Protein AF-A0A350QUH1-F1 (afdb_monomer)

Secondary structure (DSSP, 8-state):
-EEEEEEE-TT--HHHHHHHHHHHHHHHHHHHT--SSSP--------PPP--------S------HHHHHHHHHHHHHHHHHHHHHHHHHHHHHHHHHHHHHHHHHHHHHHHHHHHHHTT-EEEEEEEEEEE-TTS-EEEEEEEETTEEEEEEEB-TTSPBPSS-EEETTEEEEEEE-TTS-EEEEEEEETTEEE--

Structure (mmCIF, N/CA/C/O backbone):
data_AF-A0A350QUH1-F1
#
_entry.id   AF-A0A350QUH1-F1
#
loop_
_atom_site.group_PDB
_atom_site.id
_atom_site.type_symbol
_atom_site.label_atom_id
_atom_site.label_alt_id
_atom_site.label_comp_id
_atom_site.label_asym_id
_atom_site.label_entity_id
_atom_site.label_seq_id
_atom_site.pdbx_PDB_ins_code
_atom_site.Cartn_x
_atom_site.Cartn_y
_atom_site.Cartn_z
_atom_site.occupancy
_atom_site.B_iso_or_equiv
_atom_site.auth_seq_id
_atom_site.auth_comp_id
_atom_site.auth_asym_id
_atom_site.auth_atom_id
_atom_site.pdbx_PDB_model_num
ATOM 1 N N . MET A 1 1 ? 0.033 3.658 -8.299 1.00 79.31 1 MET A N 1
ATOM 2 C CA . MET A 1 1 ? -1.019 3.033 -7.476 1.00 79.31 1 MET A CA 1
ATOM 3 C C . MET A 1 1 ? -1.588 4.132 -6.614 1.00 79.31 1 MET A C 1
ATOM 5 O O .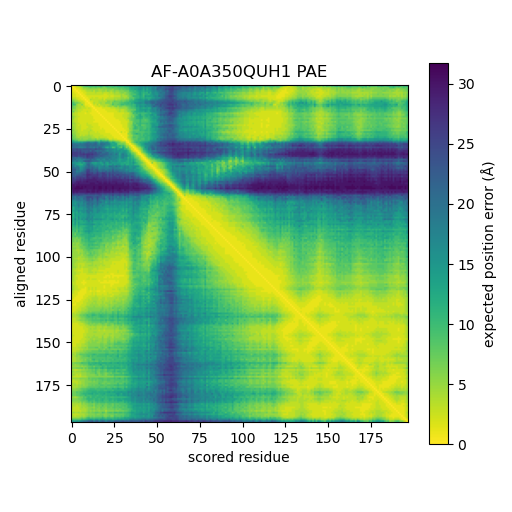 MET A 1 1 ? -0.818 4.806 -5.944 1.00 79.31 1 MET A O 1
ATOM 9 N N . GLU A 1 2 ? -2.887 4.371 -6.707 1.00 91.00 2 GLU A N 1
ATOM 10 C CA . GLU A 1 2 ? -3.578 5.376 -5.898 1.00 91.00 2 GLU A CA 1
ATOM 11 C C . GLU A 1 2 ? -4.434 4.647 -4.867 1.00 91.00 2 GLU A C 1
ATOM 13 O O . GLU A 1 2 ? -5.134 3.694 -5.216 1.00 91.00 2 GLU A O 1
ATOM 18 N N . THR A 1 3 ? -4.365 5.072 -3.607 1.00 91.00 3 THR A N 1
ATOM 19 C CA . THR A 1 3 ? -5.125 4.468 -2.510 1.00 91.00 3 THR A CA 1
ATOM 20 C C . THR A 1 3 ? -5.948 5.542 -1.819 1.00 91.00 3 THR A C 1
ATOM 22 O O . THR A 1 3 ? -5.416 6.556 -1.380 1.00 91.00 3 THR A O 1
ATOM 25 N N . GLU A 1 4 ? -7.245 5.294 -1.705 1.00 93.00 4 GLU A N 1
ATOM 26 C CA . GLU A 1 4 ? -8.201 6.122 -0.983 1.00 93.00 4 GLU A CA 1
ATOM 27 C C . GLU A 1 4 ? -8.672 5.344 0.251 1.00 93.00 4 GLU A C 1
ATOM 29 O O . GLU A 1 4 ? -9.122 4.199 0.145 1.00 93.00 4 GLU A O 1
ATOM 34 N N . ILE A 1 5 ? -8.561 5.951 1.432 1.00 89.75 5 ILE A N 1
ATOM 35 C CA . ILE A 1 5 ? -9.052 5.380 2.689 1.00 89.75 5 ILE A CA 1
ATOM 36 C C . ILE A 1 5 ? -10.246 6.206 3.146 1.00 89.75 5 ILE A C 1
ATOM 38 O O . ILE A 1 5 ? -10.178 7.428 3.226 1.00 89.75 5 ILE A O 1
ATOM 42 N N . THR A 1 6 ? -11.335 5.520 3.464 1.00 91.62 6 THR A N 1
ATOM 43 C CA . THR A 1 6 ? -12.563 6.125 3.980 1.00 91.62 6 THR A CA 1
ATOM 44 C C . THR A 1 6 ? -13.003 5.390 5.234 1.00 91.62 6 THR A C 1
ATOM 46 O O . THR A 1 6 ? -12.816 4.178 5.348 1.00 91.62 6 THR A O 1
ATOM 49 N N . TRP A 1 7 ? -13.595 6.122 6.170 1.00 92.75 7 TRP A N 1
ATOM 50 C CA . TRP A 1 7 ? -14.211 5.571 7.369 1.00 92.75 7 TRP A CA 1
ATOM 51 C C . TRP A 1 7 ? -15.703 5.854 7.330 1.00 92.75 7 TRP A C 1
ATOM 53 O O . TRP A 1 7 ? -16.130 6.930 6.917 1.00 92.75 7 TRP A O 1
ATOM 63 N N . SER A 1 8 ? -16.501 4.872 7.730 1.00 92.19 8 SER A N 1
ATOM 64 C CA . SER A 1 8 ? -17.958 4.994 7.733 1.00 92.19 8 SER A CA 1
ATOM 65 C C . SER A 1 8 ? -18.563 4.257 8.916 1.00 92.19 8 SER A C 1
ATOM 67 O O . SER A 1 8 ? -18.014 3.252 9.369 1.00 92.19 8 SER A O 1
ATOM 69 N N . LYS A 1 9 ? -19.686 4.768 9.412 1.00 92.06 9 LYS A N 1
ATOM 70 C CA . LYS A 1 9 ? -20.461 4.188 10.504 1.00 92.06 9 LYS A CA 1
ATOM 71 C C . LYS A 1 9 ? -21.931 4.516 10.258 1.00 92.06 9 LYS A C 1
ATOM 73 O O . LYS A 1 9 ? -22.270 5.662 9.969 1.00 92.06 9 LYS A O 1
ATOM 78 N N . GLU A 1 10 ? -22.787 3.501 10.290 1.00 90.75 10 GLU A N 1
ATOM 79 C CA . GLU A 1 10 ? -24.199 3.644 9.930 1.00 90.75 10 GLU A CA 1
ATOM 80 C C . GLU A 1 10 ? -24.926 4.588 10.896 1.00 90.75 10 GLU A C 1
ATOM 82 O O . GLU A 1 10 ? -24.866 4.403 12.108 1.00 90.75 10 GLU A O 1
ATOM 87 N N . GLY A 1 11 ? -25.600 5.607 10.354 1.00 89.44 11 GLY A N 1
ATOM 88 C CA . GLY A 1 11 ? -26.332 6.603 11.143 1.00 89.44 11 GLY A CA 1
ATOM 89 C C . GLY A 1 11 ? -25.477 7.719 11.757 1.00 89.44 11 GLY A C 1
ATOM 90 O O . GLY A 1 11 ? -26.016 8.515 12.519 1.00 89.44 11 GLY A O 1
ATOM 91 N N . PHE A 1 12 ? -24.182 7.809 11.432 1.00 89.94 12 PHE A N 1
ATOM 92 C CA . PHE A 1 12 ? -23.280 8.844 11.955 1.00 89.94 12 PHE A CA 1
ATOM 93 C C . PHE A 1 12 ? -22.864 9.837 10.874 1.00 89.94 12 PHE A C 1
ATOM 95 O O . PHE A 1 12 ? -22.739 9.504 9.693 1.00 89.94 12 PHE A O 1
ATOM 102 N N . SER A 1 13 ? -22.648 11.079 11.295 1.00 88.44 13 SER A N 1
ATOM 103 C CA . SER A 1 13 ? -22.231 12.169 10.422 1.00 88.44 13 SER A CA 1
ATOM 104 C C . SER A 1 13 ? -20.710 12.236 10.273 1.00 88.44 13 SER A C 1
ATOM 106 O O . SER A 1 13 ? -19.940 11.643 11.030 1.00 88.44 13 SER A O 1
ATOM 108 N N . GLN A 1 14 ? -20.258 13.043 9.313 1.00 85.75 14 GLN A N 1
ATOM 109 C CA . GLN A 1 14 ? -18.843 13.377 9.174 1.00 85.75 14 GLN A CA 1
ATOM 110 C C . GLN A 1 14 ? -18.306 14.164 10.386 1.00 85.75 14 GLN A C 1
ATOM 112 O O . GLN A 1 14 ? -17.126 14.065 10.707 1.00 85.75 14 GLN A O 1
ATOM 117 N N . GLN A 1 15 ? -19.161 14.911 11.093 1.00 89.81 15 GLN A N 1
ATOM 118 C CA . GLN A 1 15 ? -18.760 15.619 12.310 1.00 89.81 15 GLN A CA 1
ATOM 119 C C . GLN A 1 15 ? -18.460 14.645 13.455 1.00 89.81 15 GLN A C 1
ATOM 121 O O . GLN A 1 15 ? -17.481 14.830 14.175 1.00 89.81 15 GLN A O 1
ATOM 126 N N . ASP A 1 16 ? -19.262 13.586 13.586 1.00 90.00 16 ASP A N 1
ATOM 127 C CA . ASP A 1 16 ? -19.037 12.540 14.589 1.00 90.00 16 ASP A CA 1
ATOM 128 C C . ASP A 1 16 ? -17.715 11.812 14.334 1.00 90.00 16 ASP A C 1
ATOM 130 O O . ASP A 1 16 ? -16.962 11.554 15.272 1.00 90.00 16 ASP A O 1
ATOM 134 N N . TYR A 1 17 ? -17.390 11.568 13.057 1.00 89.69 17 TYR A N 1
ATOM 135 C CA . TYR A 1 17 ? -16.086 11.034 12.662 1.00 89.69 17 TYR A CA 1
ATOM 136 C C . TYR A 1 17 ? -14.941 11.925 13.142 1.00 89.69 17 TYR A C 1
ATOM 138 O O . TYR A 1 17 ? -13.999 11.426 13.747 1.00 89.69 17 TYR A O 1
ATOM 146 N N . TYR A 1 18 ? -15.009 13.238 12.902 1.00 91.31 18 TYR A N 1
ATOM 147 C CA . TYR A 1 18 ? -13.935 14.148 13.307 1.00 91.31 18 TYR A CA 1
ATOM 148 C C . TYR A 1 18 ? -13.764 14.233 14.827 1.00 91.31 18 TYR A C 1
ATOM 150 O O . TYR A 1 18 ? -12.633 14.352 15.299 1.00 91.31 18 TYR A O 1
ATOM 158 N N . ASN A 1 19 ? -14.853 14.136 15.592 1.00 90.94 19 ASN A N 1
ATOM 159 C CA . ASN A 1 19 ? -14.789 14.108 17.052 1.00 90.94 19 ASN A CA 1
ATOM 160 C C . ASN A 1 19 ? -14.094 12.832 17.555 1.00 90.94 19 ASN A C 1
ATOM 162 O O . ASN A 1 19 ? -13.142 12.922 18.331 1.00 90.94 19 ASN A O 1
ATOM 166 N N . ASP A 1 20 ? -14.512 11.660 17.065 1.00 91.88 20 ASP A N 1
ATOM 167 C CA . ASP A 1 20 ? -13.881 10.381 17.416 1.00 91.88 20 ASP A CA 1
ATOM 168 C C . ASP A 1 20 ? -12.423 10.315 16.926 1.00 91.88 20 ASP A C 1
ATOM 170 O O . ASP A 1 20 ? -11.561 9.794 17.630 1.00 91.88 20 ASP A O 1
ATOM 174 N N . LEU A 1 21 ? -12.116 10.879 15.751 1.00 90.56 21 LEU A N 1
ATOM 175 C CA . LEU A 1 21 ? -10.755 10.956 15.216 1.00 90.56 21 LEU A CA 1
ATOM 176 C C . LEU A 1 21 ? -9.849 11.810 16.106 1.00 90.56 21 LEU A C 1
ATOM 178 O O . LEU A 1 21 ? -8.707 11.436 16.345 1.00 90.56 21 LEU A O 1
ATOM 182 N N . LEU A 1 22 ? -10.345 12.931 16.634 1.00 91.00 22 LEU A N 1
ATOM 183 C CA . LEU A 1 22 ? -9.573 13.767 17.553 1.00 91.00 22 LEU A CA 1
ATOM 184 C C . LEU A 1 22 ? -9.223 13.018 18.849 1.00 91.00 22 LEU A C 1
ATOM 186 O O . LEU A 1 22 ? -8.123 13.180 19.376 1.00 91.00 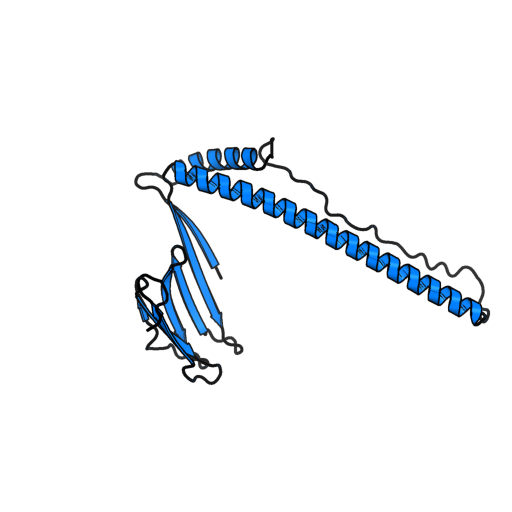22 LEU A O 1
ATOM 190 N N . GLU A 1 23 ? -10.149 12.216 19.377 1.00 91.50 23 GLU A N 1
ATOM 191 C CA . GLU A 1 23 ? -9.883 11.346 20.530 1.00 91.50 23 GLU A CA 1
ATOM 192 C C . GLU A 1 23 ? -8.893 10.229 20.177 1.00 91.50 23 GLU A C 1
ATOM 194 O O . GLU A 1 23 ? -7.961 9.972 20.940 1.00 91.50 23 GLU A O 1
ATOM 199 N N . ALA A 1 24 ? -9.046 9.625 18.997 1.00 90.00 24 ALA A N 1
ATOM 200 C CA . ALA A 1 24 ? -8.156 8.589 18.491 1.00 90.00 24 ALA A CA 1
ATOM 201 C C . ALA A 1 24 ? -6.716 9.098 18.321 1.00 90.00 24 ALA A C 1
ATOM 203 O O . ALA A 1 24 ? -5.782 8.405 18.707 1.00 90.00 24 ALA A O 1
ATOM 204 N N . GLU A 1 25 ? -6.524 10.312 17.796 1.00 88.88 25 GLU A N 1
ATOM 205 C CA . GLU A 1 25 ? -5.206 10.947 17.631 1.00 88.88 25 GLU A CA 1
ATOM 206 C C . GLU A 1 25 ? -4.514 11.193 18.977 1.00 88.88 25 GLU A C 1
ATOM 208 O O . GLU A 1 25 ? -3.320 10.925 19.119 1.00 88.88 25 GLU A O 1
ATOM 213 N N . LYS A 1 26 ? -5.264 11.641 19.996 1.00 87.94 26 LYS A N 1
ATOM 214 C CA . LYS A 1 26 ? -4.731 11.787 21.362 1.00 87.94 26 LYS A CA 1
ATOM 215 C C . LYS A 1 26 ? -4.287 10.438 21.921 1.00 87.94 26 LYS A C 1
ATOM 217 O O . LYS A 1 26 ? -3.164 10.320 22.401 1.00 87.94 26 LYS A O 1
ATOM 222 N N . HIS A 1 27 ? -5.135 9.418 21.797 1.00 88.12 27 HIS A N 1
ATOM 223 C CA . HIS A 1 27 ? -4.806 8.060 22.223 1.00 88.12 27 HIS A CA 1
ATOM 224 C C . HIS A 1 27 ? -3.593 7.494 21.465 1.00 88.12 27 HIS A C 1
ATOM 226 O O . HIS A 1 27 ? -2.702 6.892 22.060 1.00 88.12 27 HIS A O 1
ATOM 232 N N . GLY A 1 28 ? -3.520 7.726 20.153 1.00 86.12 28 GLY A N 1
ATOM 233 C CA . GLY A 1 28 ? -2.400 7.311 19.319 1.00 86.12 28 GLY A CA 1
ATOM 234 C C . GLY A 1 28 ? -1.079 7.935 19.763 1.00 86.12 28 GLY A C 1
ATOM 235 O O . GLY A 1 28 ? -0.081 7.222 19.858 1.00 86.12 28 GLY A O 1
ATOM 236 N N . ALA A 1 29 ? -1.072 9.232 20.081 1.00 83.00 29 ALA A N 1
ATOM 237 C CA . ALA A 1 29 ? 0.108 9.926 20.600 1.00 83.00 29 ALA A CA 1
ATOM 238 C C . ALA A 1 29 ? 0.558 9.374 21.967 1.00 83.00 29 ALA A C 1
ATOM 240 O O . ALA A 1 29 ? 1.751 9.158 22.190 1.00 83.00 29 ALA A O 1
ATOM 241 N N . GLU A 1 30 ? -0.385 9.060 22.863 1.00 85.31 30 GLU A N 1
ATOM 242 C CA . GLU A 1 30 ? -0.086 8.408 24.146 1.00 85.31 30 GLU A CA 1
ATOM 243 C C . GLU A 1 30 ? 0.587 7.039 23.944 1.00 85.31 30 GLU A C 1
ATOM 245 O O . GLU A 1 30 ? 1.628 6.766 24.543 1.00 85.31 30 GLU A O 1
ATOM 250 N N . VAL A 1 31 ? 0.048 6.199 23.051 1.00 84.50 31 VAL A N 1
ATOM 251 C CA . VAL A 1 31 ? 0.611 4.872 22.722 1.00 84.50 31 VAL A CA 1
ATOM 252 C C . VAL A 1 31 ? 1.981 4.979 22.040 1.00 84.50 31 VAL A C 1
ATOM 254 O O . VAL A 1 31 ? 2.864 4.141 22.251 1.00 84.50 31 VAL A O 1
ATOM 257 N N . ALA A 1 32 ? 2.187 6.025 21.243 1.00 81.50 32 ALA A N 1
ATOM 258 C CA . ALA A 1 32 ? 3.461 6.332 20.605 1.00 81.50 32 ALA A CA 1
ATOM 259 C C . ALA A 1 32 ? 4.550 6.783 21.603 1.00 81.50 32 ALA A C 1
ATOM 261 O O . ALA A 1 32 ? 5.734 6.770 21.259 1.00 81.50 32 ALA A O 1
ATOM 262 N N . GLY A 1 33 ? 4.182 7.106 22.850 1.00 75.00 33 GLY A N 1
ATOM 263 C CA . GLY A 1 33 ? 5.094 7.637 23.869 1.00 75.00 33 GLY A CA 1
ATOM 264 C C . GLY A 1 33 ? 5.349 9.139 23.722 1.00 75.00 33 GLY A C 1
ATOM 265 O O . GLY A 1 33 ? 6.323 9.664 24.263 1.00 75.00 33 GLY A O 1
ATOM 266 N N . GLU A 1 34 ? 4.487 9.842 22.993 1.00 68.50 34 GLU A N 1
ATOM 267 C CA . GLU A 1 34 ? 4.596 11.267 22.719 1.00 68.50 34 GLU A CA 1
ATOM 268 C C . GLU A 1 34 ? 3.736 12.037 23.729 1.00 68.50 34 GLU A C 1
ATOM 270 O O . GLU A 1 34 ? 2.605 12.430 23.463 1.00 68.50 34 GLU A O 1
ATOM 275 N N . LEU A 1 35 ? 4.286 12.240 24.931 1.00 53.81 35 LEU A N 1
ATOM 276 C CA . LEU A 1 35 ? 3.584 12.799 26.102 1.00 53.81 35 LEU A CA 1
ATOM 277 C C . LEU A 1 35 ? 3.012 14.225 25.916 1.00 53.81 35 LEU A C 1
ATOM 279 O O . LEU A 1 35 ? 2.323 14.726 26.802 1.00 53.81 35 LEU A O 1
ATOM 283 N N . VAL A 1 36 ? 3.296 14.898 24.796 1.00 56.25 36 VAL A N 1
ATOM 284 C CA . VAL A 1 36 ? 2.777 16.232 24.460 1.00 56.25 36 VAL A CA 1
ATOM 285 C C . VAL A 1 36 ? 2.220 16.201 23.040 1.00 56.25 36 VAL A C 1
ATOM 287 O O . VAL A 1 36 ? 2.973 15.991 22.093 1.00 56.25 36 VAL A O 1
ATOM 290 N N . TYR A 1 37 ? 0.916 16.455 22.895 1.00 49.19 37 TYR A N 1
ATOM 291 C CA . TYR A 1 37 ? 0.257 16.606 21.597 1.00 49.19 37 TYR A CA 1
ATOM 292 C C . TYR A 1 37 ? 0.186 18.094 21.183 1.00 49.19 37 TYR A C 1
ATOM 294 O O . TYR A 1 37 ? -0.244 18.921 21.994 1.00 49.19 37 TYR A O 1
ATOM 302 N N . PRO A 1 38 ? 0.546 18.458 19.936 1.00 48.09 38 PRO A N 1
ATOM 303 C CA . PRO A 1 38 ? 1.055 17.577 18.890 1.00 48.09 38 PRO A CA 1
ATOM 304 C C . PRO A 1 38 ? 2.504 17.127 19.161 1.00 48.09 38 PRO A C 1
ATOM 306 O O . PRO A 1 38 ? 3.300 17.900 19.709 1.00 48.09 38 PRO A O 1
ATOM 309 N N . PRO A 1 39 ? 2.850 15.898 18.756 1.00 54.22 39 PRO A N 1
ATOM 310 C CA . PRO A 1 39 ? 4.148 15.304 19.024 1.00 54.22 39 PRO A CA 1
ATOM 311 C C . PRO A 1 39 ? 5.306 16.016 18.325 1.00 54.22 39 PRO A C 1
ATOM 313 O O . PRO A 1 39 ? 5.193 16.486 17.192 1.00 54.22 39 PRO A O 1
ATOM 316 N N . ARG A 1 40 ? 6.466 16.060 18.989 1.00 46.88 40 ARG A N 1
ATOM 317 C CA . ARG A 1 40 ? 7.744 16.446 18.372 1.00 46.88 40 ARG A CA 1
ATOM 318 C C . ARG A 1 40 ? 8.785 15.344 18.546 1.00 46.88 40 ARG A C 1
ATOM 320 O O . ARG A 1 40 ? 9.504 15.353 19.545 1.00 46.88 40 ARG A O 1
ATOM 327 N N . PRO A 1 41 ? 8.986 14.479 17.547 1.00 51.53 41 PRO A N 1
ATOM 328 C CA . PRO A 1 41 ? 10.222 13.736 17.421 1.00 51.53 41 PRO A CA 1
ATOM 329 C C . PRO A 1 41 ? 11.207 14.562 16.582 1.00 51.53 41 PRO A C 1
ATOM 331 O O . PRO A 1 41 ? 11.279 14.434 15.356 1.00 51.53 41 PRO A O 1
ATOM 334 N N . ILE A 1 42 ? 11.996 15.424 17.232 1.00 56.91 42 ILE A N 1
ATOM 335 C CA . ILE A 1 42 ? 13.221 15.947 16.609 1.00 56.91 42 ILE A CA 1
ATOM 336 C C . ILE A 1 42 ? 14.365 15.024 17.029 1.00 56.91 42 ILE A C 1
ATOM 338 O O . ILE A 1 42 ? 15.167 15.362 17.892 1.00 56.91 42 ILE A O 1
ATOM 342 N N . LEU A 1 43 ? 14.425 13.832 16.432 1.00 56.41 43 LEU A N 1
ATOM 343 C CA . LEU A 1 43 ? 15.711 13.152 16.297 1.00 56.41 43 LEU A CA 1
ATOM 344 C C . LEU A 1 43 ? 16.451 13.885 15.173 1.00 56.41 43 LEU A C 1
ATOM 346 O O . LEU A 1 43 ? 15.983 13.818 14.032 1.00 56.41 43 LEU A O 1
ATOM 350 N N . PRO A 1 44 ? 17.502 14.666 15.470 1.00 60.19 44 PRO A N 1
ATOM 351 C CA . PRO A 1 44 ? 18.169 15.450 14.443 1.00 60.19 44 PRO A CA 1
ATOM 352 C C . PRO A 1 44 ? 18.761 14.506 13.396 1.00 60.19 44 PRO A C 1
ATOM 354 O O . PRO A 1 44 ? 19.332 13.475 13.741 1.00 60.19 44 PRO A O 1
ATOM 357 N N . GLU A 1 45 ? 18.622 14.854 12.120 1.00 65.12 45 GLU A N 1
ATOM 358 C CA . GLU A 1 45 ? 19.412 14.208 11.074 1.00 65.12 45 GLU A CA 1
ATOM 359 C C . GLU A 1 45 ? 20.891 14.475 11.361 1.00 65.12 45 GLU A C 1
ATOM 361 O O . GLU A 1 45 ? 21.280 15.607 11.673 1.00 65.12 45 GLU A O 1
ATOM 366 N N . TYR A 1 46 ? 21.725 13.439 11.281 1.00 67.81 46 TYR A N 1
ATOM 367 C CA . TYR A 1 46 ? 23.159 13.648 11.387 1.00 67.81 46 TYR A CA 1
ATOM 368 C C . TYR A 1 46 ? 23.670 14.163 10.046 1.00 67.81 46 TYR A C 1
ATOM 370 O O . TYR A 1 46 ? 23.735 13.433 9.055 1.00 67.81 46 TYR A O 1
ATOM 378 N N . VAL A 1 47 ? 24.036 15.442 10.032 1.00 72.38 47 VAL A N 1
ATOM 379 C CA . VAL A 1 47 ? 24.748 16.072 8.924 1.00 72.38 47 VAL A CA 1
ATOM 380 C C . VAL A 1 47 ? 26.233 16.014 9.252 1.00 72.38 47 VAL A C 1
ATOM 382 O O . VAL A 1 47 ? 26.710 16.729 10.137 1.00 72.38 47 VAL A O 1
ATOM 385 N N . ALA A 1 48 ? 26.976 15.154 8.553 1.00 68.19 48 ALA A N 1
ATOM 386 C CA . ALA A 1 48 ? 28.426 15.124 8.692 1.00 68.19 48 ALA A CA 1
ATOM 387 C C . ALA A 1 48 ? 28.992 16.509 8.308 1.00 68.19 48 ALA A C 1
ATOM 389 O O . ALA A 1 48 ? 28.661 17.026 7.238 1.00 68.19 48 ALA A O 1
ATOM 390 N N . PRO A 1 49 ? 29.839 17.140 9.142 1.00 66.06 49 PRO A N 1
ATOM 391 C CA . PRO A 1 49 ? 30.366 18.465 8.841 1.00 66.06 49 PRO A CA 1
ATOM 392 C C . PRO A 1 49 ? 31.208 18.435 7.561 1.00 66.06 49 PRO A C 1
ATOM 394 O O . PRO A 1 49 ? 32.047 17.548 7.374 1.00 66.06 49 PRO A O 1
ATOM 397 N N . THR A 1 50 ? 31.026 19.41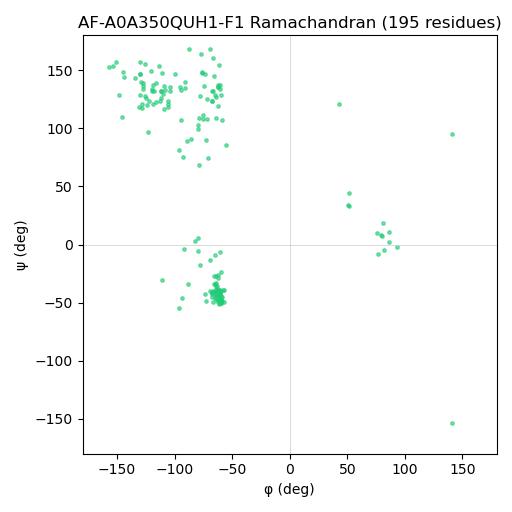9 6.682 1.00 58.38 50 THR A N 1
ATOM 398 C CA . THR A 1 50 ? 31.851 19.566 5.478 1.00 58.38 50 THR A CA 1
ATOM 399 C C . THR A 1 50 ? 33.303 19.811 5.881 1.00 58.38 50 THR A C 1
ATOM 401 O O . THR A 1 50 ? 33.613 20.808 6.532 1.00 58.3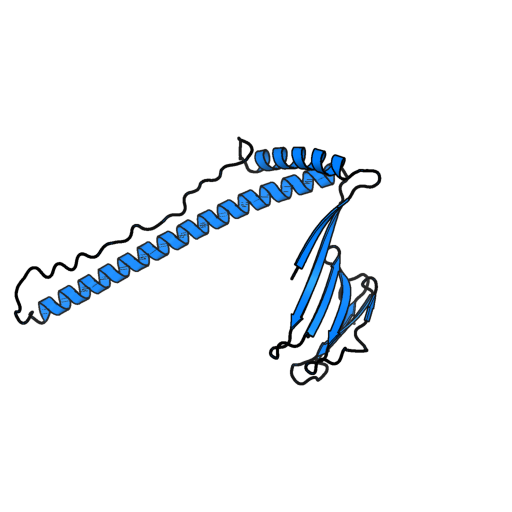8 50 THR A O 1
ATOM 404 N N . ILE A 1 51 ? 34.215 18.918 5.488 1.00 60.75 51 ILE A N 1
ATOM 405 C CA . ILE A 1 51 ? 35.649 19.161 5.659 1.00 60.75 51 ILE A CA 1
ATOM 406 C C . ILE A 1 51 ? 36.072 20.083 4.518 1.00 60.75 51 ILE A C 1
ATOM 408 O O . ILE A 1 51 ? 36.211 19.649 3.377 1.00 60.75 51 ILE A O 1
ATOM 412 N N . VAL A 1 52 ? 36.252 21.370 4.820 1.00 58.81 52 VAL A N 1
ATOM 413 C CA . VAL A 1 52 ? 36.881 22.311 3.888 1.00 58.81 52 VAL A CA 1
ATOM 414 C C . VAL A 1 52 ? 38.362 21.965 3.825 1.00 58.81 52 VAL A C 1
ATOM 416 O O . VAL A 1 52 ? 39.112 22.171 4.780 1.00 58.81 52 VAL A O 1
ATOM 419 N N . ILE A 1 53 ? 38.781 21.394 2.701 1.00 54.75 53 ILE A N 1
ATOM 420 C CA . ILE A 1 53 ? 40.184 21.085 2.457 1.00 54.75 53 ILE A CA 1
ATOM 421 C C . ILE A 1 53 ? 40.867 22.383 2.021 1.00 54.75 53 ILE A C 1
ATOM 423 O O . ILE A 1 53 ? 40.792 22.779 0.858 1.00 54.75 53 ILE A O 1
ATOM 427 N N . ASN A 1 54 ? 41.552 23.046 2.951 1.00 51.06 54 ASN A N 1
ATOM 428 C CA . ASN A 1 54 ? 42.494 24.100 2.594 1.00 51.06 54 ASN A CA 1
ATOM 429 C C . ASN A 1 54 ? 43.728 23.446 1.971 1.00 51.06 54 ASN A C 1
ATOM 431 O O . ASN A 1 54 ? 44.695 23.126 2.662 1.00 51.06 54 ASN A O 1
ATOM 435 N N . ASN A 1 55 ? 43.706 23.265 0.653 1.00 52.88 55 ASN A N 1
ATOM 436 C CA . ASN A 1 55 ? 44.920 23.035 -0.119 1.00 52.88 55 ASN A CA 1
ATOM 437 C C . ASN A 1 55 ? 45.703 24.351 -0.151 1.00 52.88 55 ASN A C 1
ATOM 439 O O . ASN A 1 55 ? 45.674 25.060 -1.149 1.00 52.88 55 ASN A O 1
ATOM 443 N N . ASN A 1 56 ? 46.349 24.722 0.954 1.00 46.03 56 ASN A N 1
ATOM 444 C CA . ASN A 1 56 ? 47.327 25.802 0.941 1.00 46.03 56 ASN A CA 1
ATOM 445 C C . ASN A 1 56 ? 48.594 25.239 0.282 1.00 46.03 56 ASN A C 1
ATOM 447 O O . ASN A 1 56 ? 49.241 24.381 0.887 1.00 46.03 56 ASN A O 1
ATOM 451 N N . PRO A 1 57 ? 48.994 25.682 -0.924 1.00 48.94 57 PRO A N 1
ATOM 452 C CA . PRO A 1 57 ? 50.265 25.277 -1.497 1.00 48.94 57 PRO A CA 1
ATOM 453 C C . PRO A 1 57 ? 51.367 26.107 -0.825 1.00 48.94 57 PRO A C 1
ATOM 455 O O . PRO A 1 57 ? 51.960 26.995 -1.434 1.00 48.94 57 PRO A O 1
ATOM 458 N N . SER A 1 58 ? 51.625 25.884 0.465 1.00 45.53 58 SER A N 1
ATOM 459 C CA . SER A 1 58 ? 52.764 26.512 1.132 1.00 45.53 58 SER A CA 1
ATOM 460 C C . SER A 1 58 ? 54.005 25.650 0.919 1.00 45.53 58 SER A C 1
ATOM 462 O O . SER A 1 58 ? 54.294 24.761 1.715 1.00 45.53 58 SER A O 1
ATOM 464 N N . GLY A 1 59 ? 54.750 25.926 -0.151 1.00 45.41 59 GLY A N 1
ATOM 465 C CA . GLY A 1 59 ? 56.144 25.488 -0.245 1.00 45.41 59 GLY A CA 1
ATOM 466 C C . GLY A 1 59 ? 56.591 25.005 -1.618 1.00 45.41 59 GLY A C 1
ATOM 467 O O . GLY A 1 59 ? 56.451 23.836 -1.930 1.00 45.41 59 GLY A O 1
ATOM 468 N N . LYS A 1 60 ? 57.182 25.938 -2.375 1.00 46.66 60 LYS A N 1
ATOM 469 C CA . LYS A 1 60 ? 58.241 25.799 -3.396 1.00 46.66 60 LYS A CA 1
ATOM 470 C C . LYS A 1 60 ? 58.156 24.637 -4.405 1.00 46.66 60 LYS A C 1
ATOM 472 O O . LYS A 1 60 ? 58.292 23.467 -4.084 1.00 46.66 60 LYS A O 1
ATOM 477 N N . SER A 1 61 ? 58.107 25.035 -5.675 1.00 49.12 61 SER A N 1
ATOM 478 C CA . SER A 1 61 ? 58.350 24.239 -6.881 1.00 49.12 61 SER A CA 1
ATOM 479 C C . SER A 1 61 ? 59.722 23.537 -6.875 1.00 49.12 61 SER A C 1
ATOM 481 O O . SER A 1 61 ? 60.697 24.062 -7.415 1.00 49.12 61 SER A O 1
ATOM 483 N N . GLY A 1 62 ? 59.796 22.355 -6.265 1.00 57.38 62 GLY A N 1
ATOM 484 C CA . GLY A 1 62 ? 60.890 21.392 -6.406 1.00 57.38 62 GLY A CA 1
ATOM 485 C C . GLY A 1 62 ? 60.329 20.003 -6.723 1.00 57.38 62 GLY A C 1
ATOM 486 O O . GLY A 1 62 ? 59.230 19.669 -6.282 1.00 57.38 62 GLY A O 1
ATOM 487 N N . GLU A 1 63 ? 61.051 19.206 -7.515 1.00 64.62 63 GLU A N 1
ATOM 488 C CA . GLU A 1 63 ? 60.705 17.804 -7.783 1.00 64.62 63 GLU A CA 1
ATOM 489 C C . GLU A 1 63 ? 60.660 17.023 -6.463 1.00 64.62 63 GLU A C 1
ATOM 491 O O . GLU A 1 63 ? 61.693 16.751 -5.852 1.00 64.62 63 GLU A O 1
ATOM 496 N N . LYS A 1 64 ? 59.451 16.676 -6.008 1.00 68.25 64 LYS A N 1
ATOM 497 C CA . LYS A 1 64 ? 59.269 15.799 -4.847 1.00 68.25 64 LYS A CA 1
ATOM 498 C C . LYS A 1 64 ? 59.903 14.443 -5.124 1.00 68.25 64 LYS A C 1
ATOM 500 O O . LYS A 1 64 ? 59.716 13.879 -6.210 1.00 68.25 64 LYS A O 1
ATOM 505 N N . SER A 1 65 ? 60.603 13.905 -4.131 1.00 78.44 65 SER A N 1
ATOM 506 C CA . SER A 1 65 ? 61.173 12.558 -4.221 1.00 78.44 65 SER A CA 1
ATOM 507 C C . SER A 1 65 ? 60.069 11.504 -4.395 1.00 78.44 65 SER A C 1
ATOM 509 O O . SER A 1 65 ? 58.926 11.709 -3.985 1.00 78.44 65 SER A O 1
ATOM 511 N N . GLU A 1 66 ? 60.387 10.357 -4.993 1.00 79.62 66 GLU A N 1
ATOM 512 C CA . GLU A 1 66 ? 59.421 9.261 -5.179 1.00 79.62 66 GLU A CA 1
ATOM 513 C C . GLU A 1 66 ? 58.822 8.784 -3.845 1.00 79.62 66 GLU A C 1
ATOM 515 O O . GLU A 1 66 ? 57.610 8.606 -3.734 1.00 79.62 66 GLU A O 1
ATOM 520 N N . ALA A 1 67 ? 59.645 8.720 -2.795 1.00 80.62 67 ALA A N 1
ATOM 521 C CA . ALA A 1 67 ? 59.208 8.386 -1.441 1.00 80.62 67 ALA A CA 1
ATOM 522 C C . ALA A 1 67 ? 58.229 9.417 -0.847 1.00 80.62 67 ALA A C 1
ATOM 524 O O . ALA A 1 67 ? 57.343 9.061 -0.071 1.00 80.62 67 ALA A O 1
ATOM 525 N N . GLU A 1 68 ? 58.373 10.695 -1.197 1.00 80.06 68 GLU A N 1
ATOM 526 C CA . GLU A 1 68 ? 57.461 11.759 -0.766 1.00 80.06 68 GLU A CA 1
ATOM 527 C C . GLU A 1 68 ? 56.120 11.665 -1.504 1.00 80.06 68 GLU A C 1
ATOM 529 O O . GLU A 1 68 ? 55.069 11.720 -0.869 1.00 80.06 68 GLU A O 1
ATOM 534 N N . LYS A 1 69 ? 56.145 11.397 -2.817 1.00 81.69 69 LYS A N 1
ATOM 535 C CA . LYS A 1 69 ? 54.931 11.147 -3.616 1.00 81.69 69 LYS A CA 1
ATOM 536 C C . LYS A 1 69 ? 54.158 9.925 -3.114 1.00 81.69 69 LYS A C 1
ATOM 538 O O . LYS A 1 69 ? 52.931 9.961 -3.040 1.00 81.69 69 LYS A O 1
ATOM 543 N N . GLU A 1 70 ? 54.859 8.854 -2.745 1.00 83.38 70 GLU A N 1
ATOM 544 C CA . GLU A 1 70 ? 54.228 7.643 -2.218 1.00 83.38 70 GLU A CA 1
ATOM 545 C C . GLU A 1 70 ? 53.589 7.883 -0.840 1.00 83.38 70 GLU A C 1
ATOM 547 O O . GLU A 1 70 ? 52.469 7.432 -0.594 1.00 83.38 70 GLU A O 1
ATOM 552 N N . ARG A 1 71 ? 54.249 8.645 0.046 1.00 81.56 71 ARG A N 1
ATOM 553 C CA . ARG A 1 71 ? 53.667 9.052 1.337 1.00 81.56 71 ARG A CA 1
ATOM 554 C C . ARG A 1 71 ? 52.410 9.893 1.150 1.00 81.56 71 ARG A C 1
ATOM 556 O O . ARG A 1 71 ? 51.390 9.574 1.752 1.00 81.56 71 ARG A O 1
ATOM 563 N N . GLU A 1 72 ? 52.450 10.899 0.279 1.00 82.38 72 GLU A N 1
ATOM 564 C CA . GLU A 1 72 ? 51.282 11.737 -0.019 1.00 82.38 72 GLU A CA 1
ATOM 565 C C . GLU A 1 72 ? 50.127 10.926 -0.617 1.00 82.38 72 GLU A C 1
ATOM 567 O O . GLU A 1 72 ? 48.973 11.121 -0.242 1.00 82.38 72 GLU A O 1
ATOM 572 N N . SER A 1 73 ? 50.424 9.967 -1.498 1.00 79.25 73 SER A N 1
ATOM 573 C CA . SER A 1 73 ? 49.416 9.064 -2.062 1.00 79.25 73 SER A CA 1
ATOM 574 C C . SER A 1 73 ? 48.765 8.181 -0.990 1.00 79.25 73 SER A C 1
ATOM 576 O O . SER A 1 73 ? 47.538 8.058 -0.961 1.00 79.25 73 SER A O 1
ATOM 578 N N . ARG A 1 74 ? 49.558 7.624 -0.063 1.00 84.44 74 ARG A N 1
ATOM 579 C CA . ARG A 1 74 ? 49.044 6.849 1.079 1.00 84.44 74 ARG A CA 1
ATOM 580 C C . ARG A 1 74 ? 48.195 7.713 2.010 1.00 84.44 74 ARG A C 1
ATOM 582 O O . ARG A 1 74 ? 47.120 7.286 2.418 1.00 84.44 74 ARG A O 1
ATOM 589 N N . GLU A 1 75 ? 48.627 8.938 2.303 1.00 83.25 75 GLU A N 1
ATOM 590 C CA . GLU A 1 75 ? 47.847 9.878 3.113 1.00 83.25 75 GLU A CA 1
ATOM 591 C C . GLU A 1 75 ? 46.520 10.258 2.445 1.00 83.25 75 GLU A C 1
ATOM 593 O O . GLU A 1 75 ? 45.486 10.293 3.112 1.00 83.25 75 GLU A O 1
ATOM 598 N N . LEU A 1 76 ? 46.516 10.505 1.131 1.00 81.31 76 LEU A N 1
ATOM 599 C CA . LEU A 1 76 ? 45.296 10.766 0.360 1.00 81.31 76 LEU A CA 1
ATOM 600 C C . LEU A 1 76 ? 44.347 9.563 0.378 1.00 81.31 76 LEU A C 1
ATOM 602 O O . LEU A 1 76 ? 43.139 9.739 0.557 1.00 81.31 76 LEU A O 1
ATOM 606 N N . PHE A 1 77 ? 44.879 8.348 0.231 1.00 84.94 77 PHE A N 1
ATOM 607 C CA . PHE A 1 77 ? 44.092 7.120 0.288 1.00 84.94 77 PHE A CA 1
ATOM 608 C C . PHE A 1 77 ? 43.448 6.918 1.664 1.00 84.94 77 PHE A C 1
ATOM 610 O O . PHE A 1 77 ? 42.238 6.701 1.747 1.00 84.94 77 PHE A O 1
ATOM 617 N N . GLU A 1 78 ? 44.220 7.056 2.745 1.00 80.31 78 GLU A N 1
ATOM 618 C CA . GLU A 1 78 ? 43.703 6.935 4.111 1.00 80.31 78 GLU A CA 1
ATOM 619 C C . GLU A 1 78 ? 42.661 8.014 4.426 1.00 80.31 78 GLU A C 1
ATOM 621 O O . GLU A 1 78 ? 41.608 7.717 4.987 1.00 80.31 78 GLU A O 1
ATOM 626 N N . ARG A 1 79 ? 42.880 9.259 3.985 1.00 80.94 79 ARG A N 1
ATOM 627 C CA . ARG A 1 79 ? 41.891 10.343 4.127 1.00 80.94 79 ARG A CA 1
ATOM 628 C C . ARG A 1 79 ? 40.605 10.055 3.349 1.00 80.94 79 ARG A C 1
ATOM 630 O O . ARG A 1 79 ? 39.518 10.301 3.868 1.00 80.94 79 ARG A O 1
ATOM 637 N N . SER A 1 80 ? 40.708 9.507 2.136 1.00 81.31 80 SER A N 1
ATOM 638 C CA . SER A 1 80 ? 39.547 9.079 1.342 1.00 81.31 80 SER A CA 1
ATOM 639 C C . SER A 1 80 ? 38.796 7.921 2.006 1.00 81.31 80 SER A C 1
ATOM 641 O O . SER A 1 80 ? 37.564 7.913 2.023 1.00 81.31 80 SER A O 1
ATOM 643 N N . ARG A 1 81 ? 39.515 6.956 2.592 1.00 87.12 81 ARG A N 1
ATOM 644 C CA . ARG A 1 81 ? 38.924 5.860 3.370 1.00 87.12 81 ARG A CA 1
ATOM 645 C C . ARG A 1 81 ? 38.156 6.391 4.582 1.00 87.12 81 ARG A C 1
ATOM 647 O O . ARG A 1 81 ? 36.978 6.081 4.706 1.00 87.12 81 ARG A O 1
ATOM 654 N N . ILE A 1 82 ? 38.775 7.251 5.393 1.00 83.69 82 ILE A N 1
ATOM 655 C CA . ILE A 1 82 ? 38.140 7.865 6.572 1.00 83.69 82 ILE A CA 1
ATOM 656 C C . ILE A 1 82 ? 36.908 8.691 6.175 1.00 83.69 82 ILE A C 1
ATOM 658 O O . ILE A 1 82 ? 35.884 8.626 6.851 1.00 83.69 82 ILE A O 1
ATOM 662 N N . SER A 1 83 ? 36.974 9.443 5.069 1.00 79.69 83 SER A N 1
ATOM 663 C CA . SER A 1 83 ? 35.813 10.187 4.559 1.00 79.69 83 SER A CA 1
ATOM 664 C C . SER A 1 83 ? 34.651 9.253 4.223 1.00 79.69 83 SER A C 1
ATOM 666 O O . SER A 1 83 ? 33.542 9.490 4.686 1.00 79.69 83 SER A O 1
ATOM 668 N N . ARG A 1 84 ? 34.907 8.166 3.479 1.00 84.38 84 ARG A N 1
ATOM 669 C CA . ARG A 1 84 ? 33.873 7.178 3.128 1.00 84.38 84 ARG A CA 1
ATOM 670 C C . ARG A 1 84 ? 33.284 6.491 4.356 1.00 84.38 84 ARG A C 1
ATOM 672 O O . ARG A 1 84 ? 32.074 6.338 4.433 1.00 84.38 84 ARG A O 1
ATOM 679 N N . GLU A 1 85 ? 34.118 6.103 5.318 1.00 85.31 85 GLU A N 1
ATOM 680 C CA . GLU A 1 85 ? 33.657 5.488 6.572 1.00 85.31 85 GLU A CA 1
ATOM 681 C C . GLU A 1 85 ? 32.755 6.433 7.374 1.00 85.31 85 GLU A C 1
ATOM 683 O O . GLU A 1 85 ? 31.744 6.012 7.931 1.00 85.31 85 GLU A O 1
ATOM 688 N N . ARG A 1 86 ? 33.082 7.728 7.395 1.00 83.25 86 ARG A N 1
ATOM 689 C CA . ARG A 1 86 ? 32.262 8.748 8.053 1.00 83.25 86 ARG A CA 1
ATOM 690 C C . ARG A 1 86 ? 30.926 8.962 7.344 1.00 83.25 86 ARG A C 1
ATOM 692 O O . ARG A 1 86 ? 29.905 9.099 8.015 1.00 83.25 86 ARG A O 1
ATOM 699 N N . ASP A 1 87 ? 30.934 9.008 6.016 1.00 84.94 87 ASP A N 1
ATOM 700 C CA . ASP A 1 87 ? 29.711 9.180 5.232 1.00 84.94 87 ASP A CA 1
ATOM 701 C C . ASP A 1 87 ? 28.799 7.943 5.392 1.00 84.94 87 ASP A C 1
ATOM 703 O O . ASP A 1 87 ? 27.606 8.093 5.646 1.00 84.94 87 ASP A O 1
ATOM 707 N N . GLN A 1 88 ? 29.370 6.730 5.411 1.00 87.25 88 GLN A N 1
ATOM 708 C CA . GLN A 1 88 ? 28.639 5.492 5.719 1.00 87.25 88 GLN A CA 1
ATOM 709 C C . GLN A 1 88 ? 28.014 5.519 7.122 1.00 87.25 88 GLN A C 1
ATOM 711 O O . GLN A 1 88 ? 26.850 5.163 7.287 1.00 87.25 88 GLN A O 1
ATOM 716 N N . LEU A 1 89 ? 28.756 5.978 8.137 1.00 85.81 89 LEU A N 1
ATOM 717 C CA . LEU A 1 89 ? 28.234 6.115 9.500 1.00 85.81 89 LEU A CA 1
ATOM 718 C C . LEU A 1 89 ? 27.046 7.089 9.561 1.00 85.81 89 LEU A C 1
ATOM 720 O O . LEU A 1 89 ? 26.083 6.845 10.291 1.00 85.81 89 LEU A O 1
ATOM 724 N N . ALA A 1 90 ? 27.105 8.185 8.798 1.00 78.25 90 ALA A N 1
ATOM 725 C CA . ALA A 1 90 ? 26.014 9.149 8.702 1.00 78.25 90 ALA A CA 1
ATOM 726 C C . ALA A 1 90 ? 24.762 8.531 8.064 1.00 78.25 90 ALA A C 1
ATOM 728 O O . ALA A 1 90 ? 23.659 8.686 8.590 1.00 78.25 90 ALA A O 1
ATOM 729 N N . GLU A 1 91 ? 24.930 7.798 6.961 1.00 84.44 91 GLU A N 1
ATOM 730 C CA . GLU A 1 91 ? 23.841 7.070 6.304 1.00 84.44 91 GLU A CA 1
ATOM 731 C C . GLU A 1 91 ? 23.217 6.019 7.225 1.00 84.44 91 GLU A C 1
ATOM 733 O O . GLU A 1 91 ? 21.991 5.940 7.326 1.00 84.44 91 GLU A O 1
ATOM 738 N N . ASP A 1 92 ? 24.040 5.246 7.936 1.00 83.25 92 ASP A N 1
ATOM 739 C CA . ASP A 1 92 ? 23.572 4.221 8.866 1.00 83.25 92 ASP A CA 1
ATOM 740 C C . ASP A 1 92 ? 22.795 4.840 10.030 1.00 83.25 92 ASP A C 1
ATOM 742 O O . ASP A 1 92 ? 21.710 4.362 10.367 1.00 83.25 92 ASP A O 1
ATOM 746 N N . TYR A 1 93 ? 23.281 5.945 10.603 1.00 78.12 93 TYR A N 1
ATOM 747 C CA . TYR A 1 93 ? 22.555 6.683 11.636 1.00 78.12 93 TYR A CA 1
ATOM 748 C C . TYR A 1 93 ? 21.201 7.190 11.126 1.00 78.12 93 TYR A C 1
ATOM 750 O O . TYR A 1 93 ? 20.166 6.935 11.746 1.00 78.12 93 TYR A O 1
ATOM 758 N N . ASN A 1 94 ? 21.183 7.861 9.971 1.00 81.75 94 ASN A N 1
ATOM 759 C CA . ASN A 1 94 ? 19.954 8.407 9.395 1.00 81.75 94 ASN A CA 1
ATOM 760 C C . ASN A 1 94 ? 18.956 7.293 9.032 1.00 81.75 94 ASN A C 1
ATOM 762 O O . ASN A 1 94 ? 17.754 7.449 9.251 1.00 81.75 94 ASN A O 1
ATOM 766 N N . ARG A 1 95 ? 19.440 6.130 8.574 1.00 84.44 95 ARG A N 1
ATOM 767 C CA . ARG A 1 95 ? 18.623 4.926 8.363 1.00 84.44 95 ARG A CA 1
ATOM 768 C C . ARG A 1 95 ? 17.974 4.455 9.663 1.00 84.44 95 ARG A C 1
ATOM 770 O O . ARG A 1 95 ? 16.774 4.195 9.675 1.00 84.44 95 ARG A O 1
ATOM 777 N N . GLN A 1 96 ? 18.736 4.358 10.754 1.00 75.62 96 GLN A N 1
ATOM 778 C CA . GLN A 1 96 ? 18.195 3.949 12.055 1.00 75.62 96 GLN A CA 1
ATOM 779 C C . GLN A 1 96 ? 17.155 4.946 12.579 1.00 75.62 96 GLN A C 1
ATOM 781 O O . GLN A 1 96 ? 16.098 4.542 13.060 1.00 75.62 96 GLN A O 1
ATOM 786 N N . VAL A 1 97 ? 17.409 6.249 12.426 1.00 75.94 97 VAL A N 1
ATOM 787 C CA . VAL A 1 97 ? 16.442 7.300 12.777 1.00 75.94 97 VAL A CA 1
ATOM 788 C C . VAL A 1 97 ? 15.160 7.168 11.954 1.00 75.94 97 VAL A C 1
ATOM 790 O O . VAL A 1 97 ? 14.069 7.259 12.516 1.00 75.94 97 VAL A O 1
ATOM 793 N N . ALA A 1 98 ? 15.262 6.919 10.647 1.00 79.88 98 ALA A N 1
ATOM 794 C CA . ALA A 1 98 ? 14.098 6.718 9.787 1.00 79.88 98 ALA A CA 1
ATOM 795 C C . ALA A 1 98 ? 13.273 5.491 10.212 1.00 79.88 98 ALA A C 1
ATOM 797 O O . ALA A 1 98 ? 12.052 5.584 10.315 1.00 79.88 98 ALA A O 1
ATOM 798 N N . LEU A 1 99 ? 13.929 4.371 10.537 1.00 81.88 99 LEU A N 1
ATOM 799 C CA . LEU A 1 99 ? 13.262 3.168 11.049 1.00 81.88 99 LEU A CA 1
ATOM 800 C C . LEU A 1 99 ? 12.566 3.424 12.391 1.00 81.88 99 LEU A C 1
ATOM 802 O O . LEU A 1 99 ? 11.429 3.000 12.585 1.00 81.88 99 LEU A O 1
ATOM 806 N N . ALA A 1 100 ? 13.217 4.150 13.303 1.00 77.31 100 ALA A N 1
ATOM 807 C CA . ALA A 1 100 ? 12.624 4.514 14.585 1.00 77.31 100 ALA A CA 1
ATOM 808 C C . ALA A 1 100 ? 11.388 5.411 14.406 1.00 77.31 100 ALA A C 1
ATOM 810 O O . ALA A 1 100 ? 10.362 5.161 15.036 1.00 77.31 100 ALA A O 1
ATOM 811 N N . ARG A 1 101 ? 11.459 6.412 13.516 1.00 80.62 101 ARG A N 1
ATOM 812 C CA . ARG A 1 101 ? 10.314 7.269 13.157 1.00 80.62 101 ARG A CA 1
ATOM 813 C C . ARG A 1 101 ? 9.164 6.441 12.584 1.00 80.62 101 ARG A C 1
ATOM 815 O O . ARG A 1 101 ? 8.041 6.574 13.056 1.00 80.62 101 ARG A O 1
ATOM 822 N N . GLN A 1 102 ? 9.452 5.543 11.642 1.00 84.81 102 GLN A N 1
ATOM 823 C CA . GLN A 1 102 ? 8.442 4.661 11.056 1.00 84.81 102 GLN A CA 1
ATOM 824 C C . GLN A 1 102 ? 7.770 3.787 12.123 1.00 84.81 102 GLN A C 1
ATOM 826 O O . GLN A 1 102 ? 6.551 3.725 12.182 1.00 84.81 102 GLN A O 1
ATOM 831 N N . ALA A 1 103 ? 8.544 3.186 13.030 1.00 82.69 103 ALA A N 1
ATOM 832 C CA . ALA A 1 103 ? 8.001 2.343 14.095 1.00 82.69 103 ALA A CA 1
ATOM 833 C C . ALA A 1 103 ? 7.131 3.112 15.110 1.00 82.69 103 ALA A C 1
ATOM 835 O O . ALA A 1 103 ? 6.275 2.520 15.772 1.00 82.69 103 ALA A O 1
ATOM 836 N N . VAL A 1 104 ? 7.368 4.413 15.298 1.00 83.00 104 VAL A N 1
ATOM 837 C CA . VAL A 1 104 ? 6.499 5.288 16.104 1.00 83.00 104 VAL A CA 1
ATOM 838 C C . VAL A 1 104 ? 5.194 5.562 15.353 1.00 83.00 104 VAL A C 1
ATOM 840 O O . VAL A 1 104 ? 4.120 5.352 15.917 1.00 83.00 104 VAL A O 1
ATOM 843 N N . GLU A 1 105 ? 5.273 5.940 14.076 1.00 85.62 105 GLU A N 1
ATOM 844 C CA . GLU A 1 105 ? 4.093 6.204 13.242 1.00 85.62 105 GLU A CA 1
ATOM 845 C C . GLU A 1 105 ? 3.220 4.961 13.033 1.00 85.62 105 GLU A C 1
ATOM 847 O O . GLU A 1 105 ? 1.995 5.059 13.089 1.00 85.62 105 GLU A O 1
ATOM 852 N N . ASP A 1 106 ? 3.820 3.780 12.870 1.00 88.00 106 ASP A N 1
ATOM 853 C CA . ASP A 1 106 ? 3.093 2.514 12.739 1.00 88.00 106 ASP A CA 1
ATOM 854 C C . ASP A 1 106 ? 2.305 2.194 14.018 1.00 88.00 106 ASP A C 1
ATOM 856 O O . ASP A 1 106 ? 1.137 1.801 13.955 1.00 88.00 106 ASP A O 1
ATOM 860 N N . ARG A 1 107 ? 2.912 2.416 15.195 1.00 84.88 107 ARG A N 1
ATOM 861 C CA . ARG A 1 107 ? 2.234 2.258 16.494 1.00 84.88 107 ARG A CA 1
ATOM 862 C C . ARG A 1 107 ? 1.090 3.255 16.655 1.00 84.88 107 ARG A C 1
ATOM 864 O O . ARG A 1 107 ? -0.004 2.853 17.050 1.00 84.88 107 ARG A O 1
ATOM 871 N N . ARG A 1 108 ? 1.328 4.528 16.321 1.00 88.06 108 ARG A N 1
ATOM 872 C CA . ARG A 1 108 ? 0.319 5.595 16.373 1.00 88.06 108 ARG A CA 1
ATOM 873 C C . ARG A 1 108 ? -0.867 5.276 15.467 1.00 88.06 108 ARG A C 1
ATOM 875 O O . ARG A 1 108 ? -2.009 5.277 15.919 1.00 88.06 108 ARG A O 1
ATOM 882 N N . THR A 1 109 ? -0.584 4.934 14.213 1.00 90.19 109 THR A N 1
ATOM 883 C CA . THR A 1 109 ? -1.588 4.573 13.208 1.00 90.19 109 THR A CA 1
ATOM 884 C C . THR A 1 109 ? -2.389 3.361 13.671 1.00 90.19 109 THR A C 1
ATOM 886 O O . THR A 1 109 ? -3.614 3.422 13.718 1.00 90.19 109 THR A O 1
ATOM 889 N N . GLY A 1 110 ? -1.725 2.286 14.110 1.00 92.12 110 GLY A N 1
ATOM 890 C CA . GLY A 1 110 ? -2.404 1.091 14.615 1.00 92.12 110 GLY A CA 1
ATOM 891 C C . GLY A 1 110 ? -3.334 1.374 15.802 1.00 92.12 110 GLY A C 1
ATOM 892 O O . GLY A 1 110 ? -4.440 0.830 15.859 1.00 92.12 110 GLY A O 1
ATOM 893 N N . ALA A 1 111 ? -2.928 2.258 16.718 1.00 92.88 111 ALA A N 1
ATOM 894 C CA . ALA A 1 111 ? -3.750 2.681 17.850 1.00 92.88 111 ALA A CA 1
ATOM 895 C C . ALA A 1 111 ? -4.980 3.494 17.412 1.00 92.88 111 ALA A C 1
ATOM 897 O O . ALA A 1 111 ? -6.089 3.201 17.861 1.00 92.88 111 ALA A O 1
ATOM 898 N N . ILE A 1 112 ? -4.814 4.453 16.493 1.00 92.38 112 ILE A N 1
ATOM 899 C CA . ILE A 1 112 ? -5.921 5.242 15.924 1.00 92.38 112 ILE A CA 1
ATOM 900 C C . ILE A 1 112 ? -6.936 4.323 15.237 1.00 92.38 112 ILE A C 1
ATOM 902 O O . ILE A 1 112 ? -8.137 4.409 15.500 1.00 92.38 112 ILE A O 1
ATOM 906 N N . GLU A 1 113 ? -6.467 3.410 14.383 1.00 94.81 113 GLU A N 1
ATOM 907 C CA . GLU A 1 113 ? -7.346 2.490 13.657 1.00 94.81 113 GLU A CA 1
ATOM 908 C C . GLU A 1 113 ? -8.112 1.571 14.611 1.00 94.81 113 GLU A C 1
ATOM 910 O O . GLU A 1 113 ? -9.322 1.396 14.461 1.00 94.81 113 GLU A O 1
ATOM 915 N N . SER A 1 114 ? -7.428 1.027 15.620 1.00 95.50 114 SER A N 1
ATOM 916 C CA . SER A 1 114 ? -8.043 0.173 16.641 1.00 95.50 114 SER A CA 1
ATOM 917 C C . SER A 1 114 ? -9.092 0.932 17.454 1.00 95.50 114 SER A C 1
ATOM 919 O O . SER A 1 114 ? -10.177 0.406 17.706 1.00 95.50 114 SER A O 1
ATOM 921 N N . PHE A 1 115 ? -8.807 2.184 17.820 1.00 95.75 115 PHE A N 1
ATOM 922 C CA . PHE A 1 115 ? -9.746 3.045 18.533 1.00 95.75 115 PHE A CA 1
ATOM 923 C C . PHE A 1 115 ? -11.008 3.304 17.704 1.00 95.75 115 PHE A C 1
ATOM 925 O O . PHE A 1 115 ? -12.120 3.075 18.185 1.00 95.75 115 PHE A O 1
ATOM 932 N N . LEU A 1 116 ? -10.856 3.712 16.441 1.00 94.81 116 LEU A N 1
ATOM 933 C CA . LEU A 1 116 ? -11.986 3.968 15.545 1.00 94.81 116 LEU A CA 1
ATOM 934 C C . LEU A 1 116 ? -12.825 2.700 15.328 1.00 94.81 116 LEU A C 1
ATOM 936 O O . LEU A 1 116 ? -14.052 2.749 15.435 1.00 94.81 116 LEU A O 1
ATOM 940 N N . MET A 1 117 ? -12.182 1.548 15.115 1.00 94.38 117 MET A N 1
ATOM 941 C CA . MET A 1 117 ? -12.879 0.261 15.023 1.00 94.38 117 MET A CA 1
ATOM 942 C C . MET A 1 117 ? -13.638 -0.080 16.313 1.00 94.38 117 MET A C 1
ATOM 944 O O . MET A 1 117 ? -14.789 -0.507 16.242 1.00 94.38 117 MET A O 1
ATOM 948 N N . SER A 1 118 ? -13.061 0.182 17.493 1.00 95.56 118 SER A N 1
ATOM 949 C CA . SER A 1 118 ? -13.743 -0.023 18.784 1.00 95.56 118 SER A CA 1
ATOM 950 C C . SER A 1 118 ? -14.993 0.854 18.951 1.00 95.56 118 SER A C 1
ATOM 952 O O . SER A 1 118 ? -15.959 0.455 19.599 1.00 95.56 118 SER A O 1
ATOM 954 N N . ARG A 1 119 ? -15.008 2.029 18.308 1.00 94.25 119 ARG A N 1
ATOM 955 C CA . ARG A 1 119 ? -16.153 2.949 18.244 1.00 94.25 119 ARG A CA 1
ATOM 956 C C . ARG A 1 119 ? -17.169 2.561 17.163 1.00 94.25 119 ARG A C 1
ATOM 958 O O . ARG A 1 119 ? -18.158 3.271 16.989 1.00 94.25 119 ARG A O 1
ATOM 965 N N . GLY A 1 120 ? -16.964 1.451 16.454 1.00 94.06 120 GLY A N 1
ATOM 966 C CA . GLY A 1 120 ? -17.857 0.939 15.412 1.00 94.06 120 GLY A CA 1
ATOM 967 C C . GLY A 1 120 ? -17.618 1.531 14.022 1.00 94.06 120 GLY A C 1
ATOM 968 O O . GLY A 1 120 ? -18.441 1.329 13.130 1.00 94.06 120 GLY A O 1
ATOM 969 N N . TRP A 1 121 ? -16.522 2.266 13.811 1.00 95.44 121 TRP A N 1
ATOM 970 C CA . TRP A 1 121 ? -16.159 2.741 12.479 1.00 95.44 121 TRP A CA 1
ATOM 971 C C . TRP A 1 121 ? -15.594 1.606 11.627 1.00 95.44 121 TRP A C 1
ATOM 973 O O . TRP A 1 121 ? -14.753 0.823 12.062 1.00 95.44 121 TRP A O 1
ATOM 983 N N . THR A 1 122 ? -16.025 1.554 10.370 1.00 94.19 122 THR A N 1
ATOM 984 C CA . THR A 1 122 ? -15.538 0.599 9.375 1.00 94.19 122 THR A CA 1
ATOM 985 C C . THR A 1 122 ? -14.615 1.299 8.389 1.00 94.19 122 THR A C 1
ATOM 987 O O . THR A 1 122 ? -15.032 2.227 7.686 1.00 94.19 122 THR A O 1
ATOM 990 N N . LYS A 1 123 ? -13.371 0.822 8.308 1.00 93.38 123 LYS A N 1
ATOM 991 C CA . LYS A 1 123 ? -12.384 1.260 7.319 1.00 93.38 123 LYS A CA 1
ATOM 992 C C . LYS A 1 123 ? -12.674 0.612 5.968 1.00 93.38 123 LYS A C 1
ATOM 994 O O . LYS A 1 123 ? -12.788 -0.607 5.859 1.00 93.38 123 LYS A O 1
ATOM 999 N N . THR A 1 124 ? -12.762 1.428 4.926 1.00 93.75 124 THR A N 1
ATOM 1000 C CA . THR A 1 124 ? -12.808 0.982 3.535 1.00 93.75 124 THR A CA 1
ATOM 1001 C C . THR A 1 124 ? -11.615 1.549 2.785 1.00 93.75 124 THR A C 1
ATOM 1003 O O . THR A 1 124 ? -11.455 2.764 2.674 1.00 93.75 124 THR A O 1
ATOM 1006 N N . THR A 1 125 ? -10.803 0.660 2.227 1.00 94.69 125 THR A N 1
ATOM 1007 C CA . THR A 1 125 ? -9.653 1.003 1.393 1.00 94.69 125 THR A CA 1
ATOM 1008 C C . THR A 1 125 ? -9.995 0.714 -0.058 1.00 94.69 125 THR A C 1
ATOM 1010 O O . THR A 1 125 ? -10.271 -0.429 -0.418 1.00 94.69 125 THR A O 1
ATOM 1013 N N . LYS A 1 126 ? -9.984 1.737 -0.907 1.00 95.69 126 LYS A N 1
ATOM 1014 C CA . LYS A 1 126 ? -10.093 1.584 -2.356 1.00 95.69 126 LYS A CA 1
ATOM 1015 C C . LYS A 1 126 ? -8.723 1.792 -2.971 1.00 95.69 126 LYS A C 1
ATOM 1017 O O . LYS A 1 126 ? -8.031 2.743 -2.629 1.00 95.69 126 LYS A O 1
ATOM 1022 N N . THR A 1 127 ? -8.353 0.930 -3.903 1.00 97.06 127 THR A N 1
ATOM 1023 C CA . THR A 1 127 ? -7.071 1.039 -4.599 1.00 97.06 127 THR A CA 1
ATOM 1024 C C . THR A 1 127 ? -7.295 1.019 -6.098 1.00 97.06 127 THR A C 1
ATOM 1026 O O . THR A 1 127 ? -8.032 0.177 -6.611 1.00 97.06 127 THR A O 1
ATOM 1029 N N . LEU A 1 128 ? -6.638 1.937 -6.800 1.00 97.00 128 LEU A N 1
ATOM 1030 C CA . LEU A 1 128 ? -6.535 1.970 -8.248 1.00 97.00 128 LEU A CA 1
ATOM 1031 C C . LEU A 1 128 ? -5.103 1.623 -8.659 1.00 97.00 128 LEU A C 1
ATOM 1033 O O . LEU A 1 128 ? -4.143 2.346 -8.375 1.00 97.00 128 LEU A O 1
ATOM 1037 N N . GLU A 1 129 ? -4.968 0.511 -9.364 1.00 96.19 129 GLU A N 1
ATOM 1038 C CA . GLU A 1 129 ? -3.719 0.092 -9.977 1.00 96.19 129 GLU A CA 1
ATOM 1039 C C . GLU A 1 129 ? -3.811 0.318 -11.485 1.00 96.19 129 GLU A C 1
ATOM 1041 O O . GLU A 1 129 ? -4.728 -0.177 -12.142 1.00 96.19 129 GLU A O 1
ATOM 1046 N N . VAL A 1 130 ? -2.865 1.084 -12.028 1.00 96.50 130 VAL A N 1
ATOM 1047 C CA . VAL A 1 130 ? -2.724 1.300 -13.468 1.00 96.50 130 VAL A CA 1
ATOM 1048 C C . VAL A 1 130 ? -1.326 0.866 -13.864 1.00 96.50 130 VAL A C 1
ATOM 1050 O O . VAL A 1 130 ? -0.343 1.360 -13.314 1.00 96.50 130 VAL A O 1
ATOM 1053 N N . THR A 1 131 ? -1.257 -0.059 -14.811 1.00 95.19 131 THR A N 1
ATOM 1054 C CA . THR A 1 131 ? -0.010 -0.578 -15.378 1.00 95.19 131 THR A CA 1
ATOM 1055 C C . THR A 1 131 ? 0.095 -0.176 -16.839 1.00 95.19 131 THR A C 1
ATOM 1057 O O . THR A 1 131 ? -0.914 0.080 -17.507 1.00 95.19 131 THR A O 1
ATOM 1060 N N . TYR A 1 132 ? 1.328 -0.082 -17.321 1.00 95.44 132 TYR A N 1
ATOM 1061 C CA . TYR A 1 132 ? 1.649 0.361 -18.667 1.00 95.44 132 TYR A CA 1
ATOM 1062 C C . TYR A 1 132 ? 2.686 -0.571 -19.274 1.00 95.44 132 TYR A C 1
ATOM 1064 O O . TYR A 1 132 ? 3.627 -1.002 -18.606 1.00 95.44 132 TYR A O 1
ATOM 1072 N N . TYR A 1 133 ? 2.546 -0.813 -20.568 1.00 94.31 133 TYR A N 1
ATOM 1073 C CA . TYR A 1 133 ? 3.585 -1.419 -21.373 1.00 94.31 133 TYR A CA 1
ATOM 1074 C C . TYR A 1 133 ? 4.792 -0.483 -21.497 1.00 94.31 133 TYR A C 1
ATOM 1076 O O . TYR A 1 133 ? 4.695 0.734 -21.341 1.00 94.31 133 TYR A O 1
ATOM 1084 N N . ALA A 1 134 ? 5.943 -1.052 -21.861 1.00 93.44 134 ALA A N 1
ATOM 1085 C CA . ALA A 1 134 ? 7.177 -0.292 -22.075 1.00 93.44 134 ALA A CA 1
ATOM 1086 C C . ALA A 1 134 ? 7.053 0.782 -23.175 1.00 93.44 134 ALA A C 1
ATOM 1088 O O . ALA A 1 134 ? 7.792 1.759 -23.163 1.00 93.44 134 ALA A O 1
ATOM 1089 N N . ASN A 1 135 ? 6.108 0.620 -24.107 1.00 91.69 135 ASN A N 1
ATOM 1090 C CA . ASN A 1 135 ? 5.802 1.611 -25.142 1.00 91.69 135 ASN A CA 1
ATOM 1091 C C . ASN A 1 135 ? 4.913 2.771 -24.637 1.00 91.69 135 ASN A C 1
ATOM 1093 O O . ASN A 1 135 ? 4.481 3.598 -25.435 1.00 91.69 135 ASN A O 1
ATOM 1097 N N . GLY A 1 136 ? 4.610 2.820 -23.336 1.00 93.62 136 GLY A N 1
ATOM 1098 C CA . GLY A 1 136 ? 3.796 3.856 -22.700 1.00 93.62 136 GLY A CA 1
ATOM 1099 C C . GLY A 1 136 ? 2.287 3.652 -22.834 1.00 93.62 136 GLY A C 1
ATOM 1100 O O . GLY A 1 136 ? 1.514 4.408 -22.244 1.00 93.62 136 GLY A O 1
ATOM 1101 N N . GLN A 1 137 ? 1.836 2.636 -23.571 1.00 94.25 137 GLN A N 1
ATOM 1102 C CA . GLN A 1 137 ? 0.416 2.327 -23.663 1.00 94.25 137 GLN A CA 1
ATOM 1103 C C . GLN A 1 137 ? -0.077 1.631 -22.399 1.00 94.25 137 GLN A C 1
ATOM 1105 O O . GLN A 1 137 ? 0.656 0.909 -21.727 1.00 94.25 137 GLN A O 1
ATOM 1110 N N . ARG A 1 138 ? -1.343 1.860 -22.060 1.00 94.50 138 ARG A N 1
ATOM 1111 C CA . ARG A 1 138 ? -1.961 1.284 -20.866 1.00 94.50 138 ARG A CA 1
ATOM 1112 C C . ARG A 1 138 ? -2.090 -0.228 -21.028 1.00 94.50 138 ARG A C 1
ATOM 1114 O O . ARG A 1 138 ? -2.586 -0.679 -22.048 1.00 94.50 138 ARG A O 1
ATOM 1121 N N . GLU A 1 139 ? -1.676 -0.983 -20.020 1.00 95.38 139 GLU A N 1
ATOM 1122 C CA . GLU A 1 139 ? -1.753 -2.447 -19.999 1.00 95.38 139 GLU A CA 1
ATOM 1123 C C . GLU A 1 139 ? -3.008 -2.910 -19.266 1.00 95.38 139 GL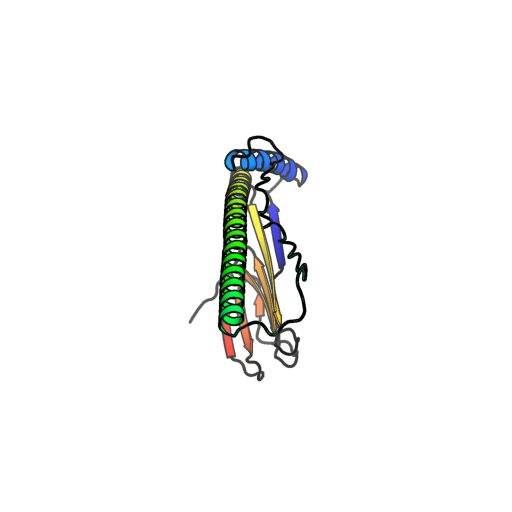U A C 1
ATOM 1125 O O . GLU A 1 139 ? -3.834 -3.640 -19.816 1.00 95.38 139 GLU A O 1
ATOM 1130 N N . SER A 1 140 ? -3.192 -2.452 -18.027 1.00 94.75 140 SER A N 1
ATOM 1131 C CA . SER A 1 140 ? -4.385 -2.776 -17.255 1.00 94.75 140 SER A CA 1
ATOM 1132 C C . SER A 1 140 ? -4.750 -1.691 -16.250 1.00 94.75 140 SER A C 1
ATOM 1134 O O . SER A 1 140 ? -3.929 -0.869 -15.839 1.00 94.75 140 SER A O 1
ATOM 1136 N N . VAL A 1 141 ? -6.027 -1.686 -15.879 1.00 96.44 141 VAL A N 1
ATOM 1137 C CA . VAL A 1 141 ? -6.601 -0.867 -14.817 1.00 96.44 141 VAL A CA 1
ATOM 1138 C C . VAL A 1 141 ? -7.367 -1.806 -13.920 1.00 96.44 141 VAL A C 1
ATOM 1140 O O . VAL A 1 141 ? -8.340 -2.417 -14.359 1.00 96.44 141 VAL A O 1
ATOM 1143 N N . LYS A 1 142 ? -6.945 -1.903 -12.668 1.00 95.88 142 LYS A N 1
ATOM 1144 C CA . LYS A 1 142 ? -7.577 -2.745 -11.661 1.00 95.88 142 LYS A CA 1
ATOM 1145 C C . LYS A 1 142 ? -8.051 -1.870 -10.519 1.00 95.88 142 LYS A C 1
ATOM 1147 O O . LYS A 1 142 ? -7.336 -0.978 -10.060 1.00 95.88 142 LYS A O 1
ATOM 1152 N N . ARG A 1 143 ? -9.280 -2.108 -10.080 1.00 96.94 143 ARG A N 1
ATOM 1153 C CA . ARG A 1 143 ? -9.857 -1.460 -8.907 1.00 96.94 143 ARG A CA 1
ATOM 1154 C C . ARG A 1 143 ? -10.035 -2.506 -7.834 1.00 96.94 143 ARG A C 1
ATOM 1156 O O . ARG A 1 143 ? -10.614 -3.560 -8.097 1.00 96.94 143 ARG A O 1
ATOM 1163 N N . PHE A 1 144 ? -9.595 -2.177 -6.633 1.00 96.06 144 PHE A N 1
ATOM 1164 C CA . PHE A 1 144 ? -9.724 -3.025 -5.463 1.00 96.06 144 PHE A CA 1
ATOM 1165 C C . PHE A 1 144 ? -10.527 -2.315 -4.383 1.00 96.06 144 PHE A C 1
ATOM 1167 O O . PHE A 1 144 ? -10.474 -1.089 -4.260 1.00 96.06 144 PHE A O 1
ATOM 1174 N N . LYS A 1 145 ? -11.245 -3.099 -3.585 1.00 96.12 145 LYS A N 1
ATOM 1175 C CA . LYS A 1 145 ? -11.895 -2.672 -2.348 1.00 96.12 145 LYS A CA 1
ATOM 1176 C C . LYS A 1 145 ? -11.473 -3.634 -1.244 1.00 96.12 145 LYS A C 1
ATOM 1178 O O . LYS A 1 145 ? -11.701 -4.833 -1.357 1.00 96.12 145 LYS A O 1
ATOM 1183 N N . ASN A 1 146 ? -10.850 -3.117 -0.191 1.00 94.06 146 ASN A N 1
ATOM 1184 C CA . ASN A 1 146 ? -10.314 -3.882 0.937 1.00 94.06 146 ASN A CA 1
ATOM 1185 C C . ASN A 1 146 ? -9.408 -5.041 0.479 1.00 94.06 146 ASN A C 1
ATOM 1187 O O . ASN A 1 146 ? -9.555 -6.172 0.929 1.00 94.06 146 ASN A O 1
ATOM 1191 N N . GLY A 1 147 ? -8.526 -4.768 -0.490 1.00 93.50 147 GLY A N 1
ATOM 1192 C CA . GLY A 1 147 ? -7.611 -5.756 -1.075 1.00 93.50 147 GLY A CA 1
ATOM 1193 C C . GLY A 1 147 ? -8.247 -6.739 -2.067 1.00 93.50 147 GLY A C 1
ATOM 1194 O O . GLY A 1 147 ? -7.521 -7.450 -2.752 1.00 93.50 147 GLY A O 1
ATOM 1195 N N . LYS A 1 148 ? -9.577 -6.759 -2.206 1.00 96.31 148 LYS A N 1
ATOM 1196 C CA . LYS A 1 148 ? -10.291 -7.624 -3.155 1.00 96.31 148 LYS A CA 1
ATOM 1197 C C . LYS A 1 148 ? -10.495 -6.924 -4.489 1.00 96.31 148 LYS A C 1
ATOM 1199 O O . LYS A 1 148 ? -10.906 -5.762 -4.509 1.00 96.31 148 LYS A O 1
ATOM 1204 N N . LEU A 1 149 ? -10.233 -7.614 -5.598 1.00 96.88 149 LEU A N 1
ATOM 1205 C CA . 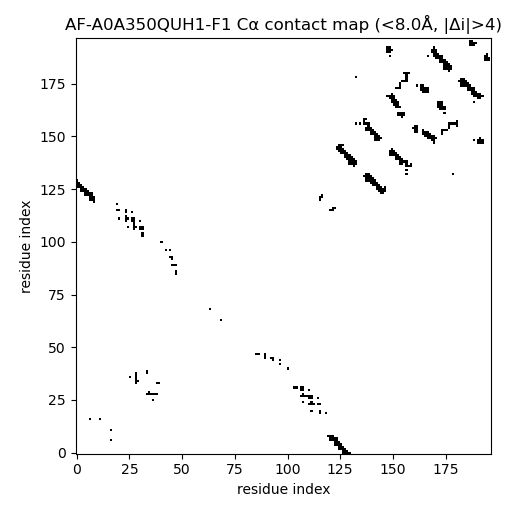LEU A 1 149 ? -10.480 -7.071 -6.934 1.00 96.88 149 LEU A CA 1
ATOM 1206 C C . LEU A 1 149 ? -11.989 -6.861 -7.114 1.00 96.88 149 LEU A C 1
ATOM 1208 O O . LEU A 1 149 ? -12.760 -7.775 -6.863 1.00 96.88 149 LEU A O 1
ATOM 1212 N N . ILE A 1 150 ? -12.420 -5.673 -7.535 1.00 97.25 150 ILE A N 1
ATOM 1213 C CA . ILE A 1 150 ? -13.841 -5.372 -7.800 1.00 97.25 150 ILE A CA 1
ATOM 1214 C C . ILE A 1 150 ? -14.123 -5.168 -9.286 1.00 97.25 150 ILE A C 1
ATOM 1216 O O . ILE A 1 150 ? -15.218 -5.466 -9.752 1.00 97.25 150 ILE A O 1
ATOM 1220 N N . SER A 1 151 ? -13.143 -4.662 -10.034 1.00 96.94 151 SER A N 1
ATOM 1221 C CA . SER A 1 151 ? -13.218 -4.553 -11.489 1.00 96.94 151 SER A CA 1
ATOM 1222 C C . SER A 1 151 ? -11.828 -4.489 -12.100 1.00 96.94 151 SER A C 1
ATOM 1224 O O . SER A 1 151 ? -10.872 -4.027 -11.471 1.00 96.94 151 SER A O 1
ATOM 1226 N N . ALA A 1 152 ? -11.728 -4.942 -13.343 1.00 96.62 152 ALA A N 1
ATOM 1227 C CA . ALA A 1 152 ? -10.499 -4.921 -14.111 1.00 96.62 152 ALA A CA 1
ATOM 1228 C C . ALA A 1 152 ? -10.796 -4.641 -15.581 1.00 96.62 152 ALA A C 1
ATOM 1230 O O . ALA A 1 152 ? -11.798 -5.102 -16.125 1.00 96.62 152 ALA A O 1
ATOM 1231 N N . LEU A 1 153 ? -9.895 -3.901 -16.216 1.00 95.31 153 LEU A N 1
ATOM 1232 C CA . LEU A 1 153 ? -9.839 -3.676 -17.653 1.00 95.31 153 LEU A CA 1
ATOM 1233 C C . LEU A 1 153 ? -8.415 -3.979 -18.124 1.00 95.31 153 LEU A C 1
ATOM 1235 O O . LEU A 1 153 ? -7.464 -3.579 -17.453 1.00 95.31 153 LEU A O 1
ATOM 1239 N N . SER A 1 154 ? -8.279 -4.625 -19.280 1.00 96.19 154 SER A N 1
ATOM 1240 C CA . SER A 1 154 ? -6.984 -4.863 -19.929 1.00 96.19 154 SER A CA 1
ATOM 1241 C C . SER A 1 154 ? -7.001 -4.343 -21.359 1.00 96.19 154 SER A C 1
ATOM 1243 O O . SER A 1 154 ? -8.055 -4.277 -21.999 1.00 96.19 154 SER A O 1
ATOM 1245 N N . TRP A 1 155 ? -5.823 -4.033 -21.877 1.00 96.69 155 TRP A N 1
ATOM 1246 C CA . TRP A 1 155 ? -5.585 -3.663 -23.266 1.00 96.69 155 TRP A CA 1
ATOM 1247 C C . TRP A 1 155 ? -4.431 -4.496 -23.814 1.00 96.69 155 TRP A C 1
ATOM 1249 O O . TRP A 1 155 ? -3.617 -5.018 -23.060 1.00 96.69 155 TRP A O 1
ATOM 1259 N N . LYS A 1 156 ? -4.381 -4.634 -25.132 1.00 95.38 156 LYS A N 1
ATOM 1260 C CA . LYS A 1 156 ? -3.225 -5.166 -25.845 1.00 95.38 156 LYS A CA 1
ATOM 1261 C C . LYS A 1 156 ? -2.117 -4.103 -25.949 1.00 95.38 156 LYS A C 1
ATOM 1263 O O . LYS A 1 156 ? -2.409 -2.914 -25.804 1.00 95.38 156 LYS A O 1
ATOM 1268 N N . PRO A 1 157 ? -0.871 -4.494 -26.281 1.00 94.62 157 PRO A N 1
ATOM 1269 C CA . PRO A 1 157 ? 0.239 -3.558 -26.488 1.00 94.62 157 PRO A CA 1
ATOM 1270 C C . PRO A 1 157 ? 0.078 -2.600 -27.673 1.00 94.62 157 PRO A C 1
ATOM 1272 O O . PRO A 1 157 ? 0.912 -1.713 -27.832 1.00 94.62 157 PRO A O 1
ATOM 1275 N N . ASP A 1 158 ? -0.933 -2.807 -28.521 1.00 93.94 158 ASP A N 1
ATOM 1276 C CA . ASP A 1 158 ? -1.333 -1.912 -29.614 1.00 93.94 158 ASP A CA 1
ATOM 1277 C C . ASP A 1 158 ? -2.418 -0.896 -29.194 1.00 93.94 158 ASP A C 1
ATOM 1279 O O . ASP A 1 158 ? -2.790 -0.023 -29.979 1.00 93.94 158 ASP A O 1
ATOM 1283 N N . GLY A 1 159 ? -2.916 -0.992 -27.955 1.00 93.69 159 GLY A N 1
ATOM 1284 C CA . GLY A 1 159 ? -3.882 -0.077 -27.358 1.00 93.69 159 GLY A CA 1
ATOM 1285 C C . GLY A 1 159 ? -5.326 -0.535 -27.535 1.00 93.69 159 GLY A C 1
ATOM 1286 O O . GLY A 1 159 ? -6.245 0.103 -27.014 1.00 93.69 159 GLY A O 1
ATOM 1287 N N . V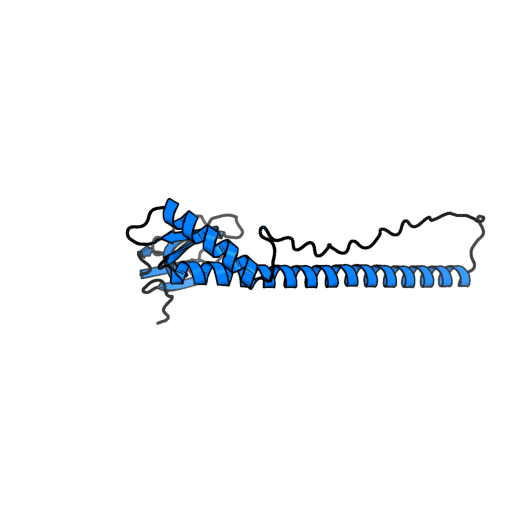AL A 1 160 ? -5.558 -1.656 -28.225 1.00 95.12 160 VAL A N 1
ATOM 1288 C CA . VAL A 1 160 ? -6.893 -2.230 -28.387 1.00 95.12 160 VAL A CA 1
ATOM 1289 C C . VAL A 1 160 ? -7.347 -2.832 -27.062 1.00 95.12 160 VAL A C 1
ATOM 1291 O O . VAL A 1 160 ? -6.679 -3.678 -26.466 1.00 95.12 160 VAL A O 1
ATOM 1294 N N . LYS A 1 161 ? -8.519 -2.407 -26.586 1.00 95.19 161 LYS A N 1
A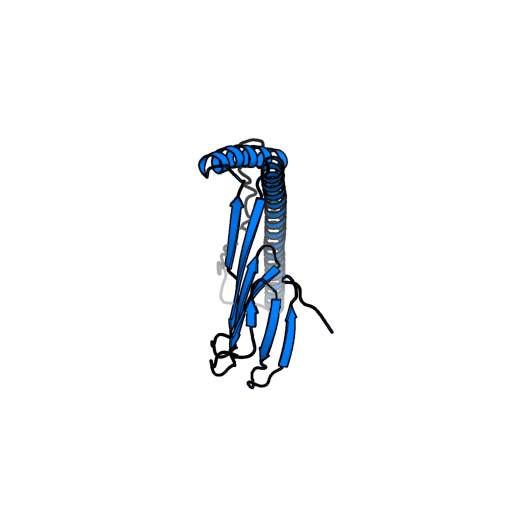TOM 1295 C CA . LYS A 1 161 ? -9.112 -2.935 -25.353 1.00 95.19 161 LYS A CA 1
ATOM 1296 C C . LYS A 1 161 ? -9.410 -4.431 -25.498 1.00 95.19 161 LYS A C 1
ATOM 1298 O O . LYS A 1 161 ? -9.977 -4.862 -26.499 1.00 95.19 161 LYS A O 1
ATOM 1303 N N . CYS A 1 162 ? -9.069 -5.214 -24.478 1.00 94.25 162 CYS A N 1
ATOM 1304 C CA . CYS A 1 162 ? -9.393 -6.632 -24.422 1.00 94.25 162 CYS A CA 1
ATOM 1305 C C . CYS A 1 162 ? -10.914 -6.824 -24.283 1.00 94.25 162 CYS A C 1
ATOM 1307 O O . CYS A 1 162 ? -11.487 -6.319 -23.315 1.00 94.25 162 CYS A O 1
ATOM 1309 N N . PRO A 1 163 ? -11.577 -7.564 -25.188 1.00 90.56 163 PRO A N 1
ATOM 1310 C CA . PRO A 1 163 ? -13.006 -7.852 -25.062 1.00 90.56 163 PRO A CA 1
ATOM 1311 C C . PRO A 1 163 ? -13.304 -8.961 -24.042 1.00 90.56 163 PRO A C 1
ATOM 1313 O O . PRO A 1 163 ? -14.443 -9.093 -23.607 1.00 90.56 163 PRO A O 1
ATOM 1316 N N . VAL A 1 164 ? -12.297 -9.763 -23.678 1.00 92.06 164 VAL A N 1
ATOM 1317 C CA . VAL A 1 164 ? -12.447 -10.923 -22.785 1.00 92.06 164 VAL A CA 1
ATOM 1318 C C . VAL A 1 164 ? -12.293 -10.529 -21.318 1.00 92.06 164 VAL A C 1
ATOM 1320 O O . VAL A 1 164 ? -12.971 -11.102 -20.470 1.00 92.06 164 VAL A O 1
ATOM 1323 N N . THR A 1 165 ? -11.435 -9.548 -21.004 1.00 93.81 165 THR A N 1
ATOM 1324 C CA . THR A 1 165 ? -11.295 -9.061 -19.628 1.00 93.81 165 THR A CA 1
ATOM 1325 C C . THR A 1 165 ? -12.605 -8.433 -19.171 1.00 93.81 165 THR A C 1
ATOM 1327 O O . THR A 1 165 ? -12.973 -7.338 -19.604 1.00 93.81 165 THR A O 1
ATOM 1330 N N . LYS A 1 166 ? -13.280 -9.125 -18.258 1.00 92.62 166 LYS A N 1
ATOM 1331 C CA . LYS A 1 166 ? -14.515 -8.680 -17.632 1.00 92.62 166 LYS A CA 1
ATOM 1332 C C . LYS A 1 166 ? -14.513 -9.178 -16.196 1.00 92.62 166 LYS A C 1
ATOM 1334 O O . LYS A 1 166 ? -14.636 -10.375 -15.965 1.00 92.62 166 LYS A O 1
ATOM 1339 N N . VAL A 1 167 ? -14.360 -8.251 -15.256 1.00 95.12 167 VAL A N 1
ATOM 1340 C CA . VAL A 1 167 ? -14.548 -8.498 -13.824 1.00 95.12 167 VAL A CA 1
ATOM 1341 C C . VAL A 1 167 ? -15.582 -7.505 -13.321 1.00 95.12 167 VAL A C 1
ATOM 1343 O O . VAL A 1 167 ? -15.370 -6.294 -13.420 1.00 95.12 167 VAL A O 1
ATOM 1346 N N . GLU A 1 168 ? -16.687 -8.023 -12.800 1.00 93.19 168 GLU A N 1
ATOM 1347 C CA . GLU A 1 168 ? -17.787 -7.252 -12.222 1.00 93.19 168 GLU A CA 1
ATOM 1348 C C . GLU A 1 168 ? -18.037 -7.768 -10.806 1.00 93.19 168 GLU A C 1
ATOM 1350 O O . GLU A 1 168 ? -18.136 -8.973 -10.585 1.00 93.19 168 GLU A O 1
ATOM 1355 N N . GLU A 1 169 ? -18.054 -6.853 -9.834 1.00 93.56 169 GLU A N 1
ATOM 1356 C CA . GLU A 1 169 ? -18.238 -7.173 -8.408 1.00 93.56 169 GLU A CA 1
ATOM 1357 C C . GLU A 1 169 ? -17.276 -8.264 -7.898 1.00 93.56 169 GLU A C 1
ATOM 1359 O O . GLU A 1 169 ? -17.594 -9.059 -7.020 1.00 93.56 169 GLU A O 1
ATOM 1364 N N . GLY A 1 170 ? -16.067 -8.287 -8.464 1.00 94.12 170 GLY A N 1
ATOM 1365 C CA . GLY A 1 170 ? -15.011 -9.235 -8.116 1.00 94.12 170 GLY A CA 1
ATOM 1366 C C . GLY A 1 170 ? -15.137 -10.628 -8.723 1.00 94.12 170 GLY A C 1
ATOM 1367 O O . GLY A 1 170 ? -14.328 -11.495 -8.400 1.00 94.12 170 GLY A O 1
ATOM 1368 N N . ASN A 1 171 ? -16.084 -10.837 -9.634 1.00 96.31 171 ASN A N 1
ATOM 1369 C CA . ASN A 1 171 ? -16.243 -12.089 -10.360 1.00 96.31 171 ASN A CA 1
ATOM 1370 C C . ASN A 1 171 ? -15.896 -11.900 -11.837 1.00 96.31 171 ASN A C 1
ATOM 1372 O O . ASN A 1 171 ? -16.371 -10.957 -12.475 1.00 96.31 171 ASN A O 1
ATOM 1376 N N . GLY A 1 172 ? -15.080 -12.798 -12.389 1.00 95.25 172 GLY A N 1
ATOM 1377 C CA . GLY A 1 172 ? -14.801 -12.834 -13.823 1.00 95.25 172 GLY A CA 1
ATOM 1378 C C . GLY A 1 172 ? -13.355 -13.159 -14.170 1.00 95.25 172 GLY A C 1
ATOM 1379 O O . GLY A 1 172 ? -12.672 -13.849 -13.421 1.00 95.25 172 GLY A O 1
ATOM 1380 N N . ILE A 1 173 ? -12.897 -12.693 -15.332 1.00 95.75 173 ILE A N 1
ATOM 1381 C CA . ILE A 1 173 ? -11.601 -13.079 -15.904 1.00 95.75 173 ILE A CA 1
ATOM 1382 C C . ILE A 1 173 ? -10.788 -11.834 -16.251 1.00 95.75 173 ILE A C 1
ATOM 1384 O O . ILE A 1 173 ? -11.309 -10.866 -16.811 1.00 95.75 173 ILE A O 1
ATOM 1388 N N . VAL A 1 174 ? -9.490 -11.883 -15.960 1.00 96.06 174 VAL A N 1
ATOM 1389 C CA . VAL A 1 174 ? -8.493 -10.911 -16.412 1.00 96.06 174 VAL A CA 1
ATOM 1390 C C . VAL A 1 174 ? -7.539 -11.586 -17.381 1.00 96.06 174 VAL A C 1
ATOM 1392 O O . VAL A 1 174 ? -6.884 -12.566 -17.038 1.00 96.06 174 VAL A O 1
ATOM 1395 N N . VAL A 1 175 ? -7.437 -11.034 -18.585 1.00 96.12 175 VAL A N 1
ATOM 1396 C CA . VAL A 1 175 ? -6.448 -11.445 -19.581 1.00 96.12 175 VAL A CA 1
ATOM 1397 C C . VAL A 1 175 ? -5.232 -10.532 -19.499 1.00 96.12 175 VAL A C 1
ATOM 1399 O O . VAL A 1 175 ? -5.377 -9.306 -19.418 1.00 96.12 175 VAL A O 1
ATOM 1402 N N . VAL A 1 176 ? -4.040 -11.123 -19.549 1.00 93.44 176 VAL A N 1
ATOM 1403 C CA . VAL A 1 176 ? -2.770 -10.395 -19.641 1.00 93.44 176 VAL A CA 1
ATOM 1404 C C . VAL A 1 176 ? -2.054 -10.801 -20.919 1.00 93.44 176 VAL A C 1
ATOM 1406 O O . VAL A 1 176 ? -1.933 -11.986 -21.240 1.00 93.44 176 VAL A O 1
ATOM 1409 N N . TYR A 1 177 ? -1.581 -9.802 -21.657 1.00 94.25 177 TYR A N 1
ATOM 1410 C CA . TYR A 1 177 ? -0.851 -9.998 -22.904 1.00 94.25 177 TYR A CA 1
ATOM 1411 C C . TYR A 1 177 ? 0.654 -9.870 -22.688 1.00 94.25 177 TYR A C 1
ATOM 1413 O O . TYR A 1 177 ? 1.116 -9.067 -21.877 1.00 94.25 177 TYR A O 1
ATOM 1421 N N . ALA A 1 178 ? 1.420 -10.643 -23.451 1.00 92.06 178 ALA A N 1
ATOM 1422 C CA . ALA A 1 178 ? 2.850 -10.441 -23.610 1.00 92.06 178 ALA A CA 1
ATOM 1423 C C . ALA A 1 178 ? 3.132 -9.159 -24.417 1.00 92.06 178 ALA A C 1
ATOM 1425 O O . ALA A 1 178 ? 2.231 -8.582 -25.032 1.00 92.06 178 ALA A O 1
ATOM 1426 N N . LYS A 1 179 ? 4.395 -8.715 -24.444 1.00 87.94 179 LYS A N 1
ATOM 1427 C CA . LYS A 1 179 ? 4.804 -7.488 -25.156 1.00 87.94 179 LYS A CA 1
ATOM 1428 C C . LYS A 1 179 ? 4.558 -7.581 -26.663 1.00 87.94 179 LYS A C 1
ATOM 1430 O O . LYS A 1 179 ? 4.345 -6.568 -27.317 1.00 87.94 179 LYS A O 1
ATOM 1435 N N . GLU A 1 180 ? 4.556 -8.799 -27.188 1.00 89.88 180 GLU A N 1
ATOM 1436 C CA . GLU A 1 180 ? 4.329 -9.146 -28.587 1.00 89.88 180 GLU A CA 1
ATOM 1437 C C . GLU A 1 180 ? 2.831 -9.148 -28.952 1.00 89.88 180 GLU A C 1
ATOM 1439 O O . GLU A 1 180 ? 2.475 -9.323 -30.114 1.00 89.88 180 GLU A O 1
ATOM 1444 N N . GLY A 1 181 ? 1.938 -8.960 -27.972 1.00 88.75 181 GLY A N 1
ATOM 1445 C CA . GLY A 1 181 ? 0.486 -8.916 -28.161 1.00 88.75 181 GLY A CA 1
ATOM 1446 C C . GLY A 1 181 ? -0.209 -10.278 -28.133 1.00 88.75 181 GLY A C 1
ATOM 1447 O O . GLY A 1 181 ? -1.432 -10.344 -28.281 1.00 88.75 181 GLY A O 1
ATOM 1448 N N . THR A 1 182 ? 0.540 -11.357 -27.905 1.00 92.94 182 THR A N 1
ATOM 1449 C CA . THR A 1 182 ? -0.006 -12.692 -27.653 1.00 92.94 182 THR A CA 1
ATOM 1450 C C . THR A 1 182 ? -0.556 -12.797 -26.237 1.00 92.94 182 THR A C 1
ATOM 1452 O O . THR A 1 182 ? -0.086 -12.141 -25.307 1.00 92.94 182 THR A O 1
ATOM 1455 N N . GLU A 1 183 ? -1.600 -13.602 -26.067 1.00 93.19 183 GLU A N 1
ATOM 1456 C CA . GLU A 1 183 ? -2.157 -13.870 -24.747 1.00 93.19 183 GLU A CA 1
ATOM 1457 C C . GLU A 1 183 ? -1.149 -14.670 -23.916 1.00 93.19 183 GLU A C 1
ATOM 1459 O O . GLU A 1 183 ? -0.697 -15.730 -24.347 1.00 93.19 183 GLU A O 1
ATOM 1464 N N . ARG A 1 184 ? -0.776 -14.144 -22.747 1.00 93.12 184 ARG A N 1
ATOM 1465 C CA . ARG A 1 184 ? 0.184 -14.789 -21.846 1.00 93.12 184 ARG A CA 1
ATOM 1466 C C . ARG A 1 184 ? -0.522 -15.639 -20.799 1.00 93.12 184 ARG A C 1
ATOM 1468 O O . ARG A 1 184 ? -0.088 -16.751 -20.526 1.00 93.12 184 ARG A O 1
ATOM 1475 N N . GLU A 1 185 ? -1.570 -15.091 -20.194 1.00 92.19 185 GLU A N 1
ATOM 1476 C CA . GLU A 1 185 ? -2.297 -15.729 -19.098 1.00 92.19 185 GLU A CA 1
ATOM 1477 C C . GLU A 1 185 ? -3.752 -15.251 -19.031 1.00 92.19 185 GLU A C 1
ATOM 1479 O O . GLU A 1 185 ? -4.083 -14.116 -19.405 1.00 92.19 185 GLU A O 1
ATOM 1484 N N . ARG A 1 186 ? -4.602 -16.120 -18.476 1.00 94.81 186 ARG A N 1
ATOM 1485 C CA . ARG A 1 186 ? -5.938 -15.784 -17.983 1.00 94.81 186 ARG A CA 1
ATOM 1486 C C . ARG A 1 186 ? -5.984 -16.057 -16.495 1.00 94.81 186 ARG A C 1
ATOM 1488 O O . ARG A 1 186 ? -5.587 -17.131 -16.058 1.00 94.81 186 ARG A O 1
ATOM 1495 N N . ARG A 1 187 ? -6.498 -15.092 -15.744 1.00 94.56 187 ARG A N 1
ATOM 1496 C CA . ARG A 1 187 ? -6.706 -15.202 -14.304 1.00 94.56 187 ARG A CA 1
ATOM 1497 C C . ARG A 1 187 ? -8.186 -15.120 -13.999 1.00 94.56 187 ARG A C 1
ATOM 1499 O O . ARG A 1 187 ? -8.830 -14.136 -14.370 1.00 94.56 187 ARG A O 1
ATOM 1506 N N . SER A 1 188 ? -8.704 -16.148 -13.346 1.00 95.88 188 SER A N 1
ATOM 1507 C CA . SER A 1 188 ? -10.097 -16.231 -12.919 1.00 95.88 188 SER A CA 1
ATOM 1508 C C . SER A 1 188 ? -10.232 -15.673 -11.507 1.00 95.88 188 SER A C 1
ATOM 1510 O O . SER A 1 188 ? -9.381 -15.909 -10.654 1.00 95.88 188 SER A O 1
ATOM 1512 N N . PHE A 1 189 ? -11.299 -14.924 -11.252 1.00 96.06 189 PHE A N 1
ATOM 1513 C CA . PHE A 1 189 ? -11.580 -14.310 -9.960 1.00 96.06 189 PHE A CA 1
ATOM 1514 C C . PHE A 1 189 ? -12.983 -14.667 -9.490 1.00 96.06 189 PHE A C 1
ATOM 1516 O O . PHE A 1 189 ? -13.943 -14.596 -10.265 1.00 96.06 189 PHE A O 1
ATOM 1523 N N . LYS A 1 190 ? -13.088 -15.000 -8.202 1.00 96.38 190 LYS A N 1
ATOM 1524 C CA . LYS A 1 190 ? -14.345 -15.203 -7.485 1.00 96.38 190 LYS A CA 1
ATOM 1525 C C . LYS A 1 190 ? -14.327 -14.408 -6.186 1.00 96.38 190 LYS A C 1
ATOM 1527 O O . LYS A 1 190 ? -13.370 -14.496 -5.419 1.00 96.38 190 LYS A O 1
ATOM 1532 N N . ASP A 1 191 ? -15.363 -13.606 -5.953 1.00 95.75 191 ASP A N 1
ATOM 1533 C CA . ASP A 1 191 ? -15.483 -12.721 -4.782 1.00 95.75 191 ASP A CA 1
ATOM 1534 C C . ASP A 1 191 ? -14.236 -11.840 -4.544 1.00 95.75 191 ASP A C 1
ATOM 1536 O O . ASP A 1 191 ? -13.841 -11.544 -3.409 1.00 95.75 191 ASP A O 1
ATOM 1540 N N . GLY A 1 192 ? -13.603 -11.438 -5.650 1.00 94.31 192 GLY A N 1
ATOM 1541 C CA . GLY A 1 192 ? -12.410 -10.601 -5.715 1.00 94.31 192 GLY A CA 1
ATOM 1542 C C . GLY A 1 192 ? -11.096 -11.299 -5.371 1.00 94.31 192 GLY A C 1
ATOM 1543 O O . GLY A 1 192 ? -10.081 -10.613 -5.234 1.00 94.31 192 GLY A O 1
ATOM 1544 N N . VAL A 1 193 ? -11.107 -12.628 -5.243 1.00 95.88 193 VAL A N 1
ATOM 1545 C CA . VAL A 1 193 ? -9.937 -13.476 -4.989 1.00 95.88 193 VAL A CA 1
ATOM 1546 C C . VAL A 1 193 ? -9.615 -14.284 -6.242 1.00 95.88 193 VAL A C 1
ATOM 1548 O O . VAL A 1 193 ? -10.518 -14.800 -6.898 1.00 95.88 193 VAL A O 1
ATOM 1551 N N . GLU A 1 194 ? -8.332 -14.367 -6.587 1.00 94.75 194 GLU A N 1
ATOM 1552 C CA . GLU A 1 194 ? -7.862 -15.184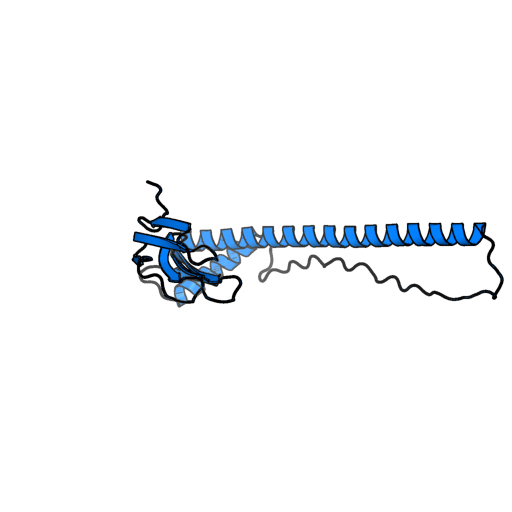 -7.707 1.00 94.75 194 GLU A CA 1
ATOM 1553 C C . GLU A 1 194 ? -8.068 -16.671 -7.395 1.00 94.75 194 GLU A C 1
ATOM 1555 O O . GLU A 1 194 ? -7.738 -17.133 -6.300 1.00 94.75 194 GLU A O 1
ATOM 1560 N N . VAL A 1 195 ? -8.634 -17.409 -8.346 1.00 94.88 195 VAL A N 1
ATOM 1561 C CA . VAL A 1 195 ? -8.873 -18.850 -8.247 1.00 94.88 195 VAL A CA 1
ATOM 1562 C C . VAL A 1 195 ? -8.096 -19.569 -9.343 1.00 94.88 195 VAL A C 1
ATOM 1564 O O . VAL A 1 195 ? -8.053 -19.116 -10.488 1.00 94.88 195 VAL A O 1
ATOM 1567 N N . PHE A 1 196 ? -7.479 -20.684 -8.967 1.00 87.69 196 PHE A N 1
ATOM 1568 C CA . PHE A 1 196 ? -6.782 -21.585 -9.877 1.00 87.69 196 PHE A CA 1
ATOM 1569 C C . PHE A 1 196 ? -7.674 -22.806 -10.101 1.00 87.69 196 PHE A C 1
ATOM 1571 O O . PHE A 1 196 ? -8.220 -23.334 -9.128 1.00 87.69 196 PHE A O 1
ATOM 1578 N N . ASP A 1 197 ? -7.844 -23.198 -11.362 1.00 66.50 197 ASP A N 1
ATOM 1579 C CA . ASP A 1 197 ? -8.522 -24.445 -11.740 1.00 66.50 197 ASP A CA 1
ATOM 1580 C C . ASP A 1 197 ? -7.648 -25.676 -11.443 1.00 66.50 197 ASP A C 1
ATOM 1582 O O . ASP A 1 197 ? -6.400 -25.563 -11.543 1.00 66.50 197 ASP A O 1
#

Nearest PDB structures (foldseek):
  3ws3-assembly1_A  TM=3.516E-01  e=6.642E-01  Mus musculus
  7aqc-assembly1_R  TM=2.027E-01  e=5.430E+00  Bacillus subtilis subsp. subtilis str. 168

Foldseek 3Di:
DDKDKDKDAPPDDPVVVVVLLVVLLVQLCVQLVQPDPPRDDCPDQDDDDDDDDPPPPPDDDDPDDPVRVVVVVVVVVVVVVVVVVSVVVSVVVNVVVVVSVVVSVVSSVVSSVVSCVVVVMDMKMKDWDWDADPVRATAKIFIDIPQFTAAMWGAFLVNHTDPQRTHHGFFHWDWGADNVRHTDDIWGTDNRDTDDD

pLDDT: mean 84.64, std 13.77, range [45.41, 97.25]

Radius of gyration: 29.12 Å; Cα contacts (8 Å, |Δi|>4): 274; chains: 1; bounding box: 88×51×56 Å

Sequence (197 aa):
METEITWSKEGFSQQDYYNDLLEAEKHGAEVAGELVYPPRPILPEYVAPTIVINNNPSGKSGEKSEAEKERESRELFERSRISRERDQLAEDYNRQVALARQAVEDRRTGAIESFLMSRGWTKTTKTLEVTYYANGQRESVKRFKNGKLISALSWKPDGVKCPVTKVEEGNGIVVVYAKEGTERERRSFKDGVEVFD

Mean predicted aligned error: 10.65 Å

Solvent-accessible surface area (backbone atoms only — not comparable to full-atom values): 11140 Å² total; per-residue (Å²): 115,51,77,49,78,46,75,47,43,93,96,59,54,75,65,56,50,52,54,54,47,54,52,20,51,53,53,7,33,55,74,46,68,35,90,49,86,82,68,79,88,80,75,76,76,65,73,78,77,82,81,80,80,79,83,70,88,83,74,78,101,64,90,73,51,70,70,54,54,51,51,52,50,51,51,51,49,52,51,51,50,53,51,51,54,52,54,50,51,33,53,53,51,42,50,50,52,50,52,53,51,49,58,34,50,52,47,20,49,52,42,25,54,50,46,41,43,74,74,59,37,43,81,45,40,36,35,43,41,72,43,62,42,96,88,70,39,56,33,34,40,38,35,27,49,71,88,23,38,34,34,44,44,24,27,33,72,86,59,52,68,42,86,74,26,42,30,57,80,10,34,39,34,45,53,42,54,39,88,87,52,47,82,69,49,77,45,39,30,52,81,19,39,81,55,84,134